Protein AF-A0A6I4XI64-F1 (afdb_monomer)

pLDDT: mean 87.29, std 14.77, range [35.19, 98.25]

InterPro domains:
  IPR025855 Plasmid replication-relaxation [PF13814] (30-182)

Solvent-accessible surface area (backbone atoms only — not comparable to full-atom values): 10807 Å² total; per-residue (Å²): 121,82,79,85,71,74,74,85,78,50,74,69,56,41,47,48,38,65,76,74,68,53,51,71,68,56,51,51,48,52,53,50,28,52,64,43,47,38,39,37,55,66,54,52,14,71,70,74,35,70,92,48,94,47,67,66,60,18,45,51,55,38,49,53,52,54,51,51,39,34,74,73,47,28,38,39,67,54,81,68,78,73,69,65,104,78,59,93,63,80,59,55,32,36,26,53,21,45,57,29,46,47,42,56,35,75,82,34,80,84,55,75,68,91,58,57,83,86,69,88,69,55,66,68,60,47,52,51,34,40,51,53,41,47,54,53,41,50,53,53,48,34,40,75,67,71,68,34,39,83,74,44,78,40,38,54,76,81,37,46,46,77,46,63,46,101,82,69,48,84,40,81,46,76,46,68,65,42,75,47,63,47,70,134

Secondary structure (DSSP, 8-state):
---TT-----HHHHHHIIIIIS-HHHHHHHHHHHHHSEEEHHHHHHHH--SSS-HHHHHHHHHHHHHHHHHTT-EEEE------TT--S-PPEEEE-HHHHHHHTTT-TT---S-----PPPHHHHHHHHHHHHHHHHHHHHHHTTSSEEEEEEETTTT-EEEE-TTS-EEEE--SEEEEEE--

Mean predicted aligned error: 6.54 Å

Sequence (184 aa):
MNDKTNKRITKAELRRLSSSILDSREIEILQTINKLKFVTTKQLQRLFFTDSPNPTTNLRACNRKLKRLKNFGLVANLEQRIGGKRAGSSSVVNSISSAGYQLLRLDDMTLYATRKRLYEPNILFLEHTLAIAETYTRLHEMNRNNKIHDFQATFEPSCWRTYNNKKGVPTFLKPDLFACFAVD

Organism: Enterococcus gallinarum (NCBI:txid1353)

Nearest PDB structures (foldseek):
  3u1d-assembly1_B  TM=6.017E-01  e=6.131E-02  Halomicrobium mukohataei DSM 12286
  2dpd-assembly1_B  TM=5.188E-01  e=2.083E-01  Bacillus subtilis
  1zg3-assembly1_A  TM=4.401E-01  e=2.341E-01  Medicago truncatula
  6i6l-assembly1_B  TM=6.224E-01  e=1.510E+00  Papaver somniferum
  3krm-assembly1_A  TM=1.896E-01  e=6.477E+00  Homo sapiens

Structure (mmCIF, N/CA/C/O backbone):
data_AF-A0A6I4XI64-F1
#
_entry.id   AF-A0A6I4XI64-F1
#
loop_
_atom_site.group_PDB
_atom_site.id
_atom_site.type_symbol
_atom_site.label_atom_id
_atom_site.label_alt_id
_atom_site.label_comp_id
_atom_site.label_asym_id
_atom_site.label_entity_id
_atom_site.label_seq_id
_atom_site.pdbx_PDB_ins_code
_atom_site.Cartn_x
_atom_site.Cartn_y
_atom_site.Cartn_z
_atom_site.occupancy
_atom_site.B_iso_or_equiv
_atom_site.auth_seq_id
_atom_site.auth_comp_id
_atom_site.auth_asym_id
_atom_site.auth_atom_id
_atom_site.pdbx_PDB_model_num
ATOM 1 N N . MET A 1 1 ? -7.524 -2.536 -19.176 1.00 49.06 1 MET A N 1
ATOM 2 C CA . MET A 1 1 ? -6.259 -3.101 -18.650 1.00 49.06 1 MET A CA 1
ATOM 3 C C . MET A 1 1 ? -5.562 -3.844 -19.775 1.00 49.06 1 MET A C 1
ATOM 5 O O . MET A 1 1 ? -5.730 -5.046 -19.946 1.00 49.06 1 MET A O 1
ATOM 9 N N . ASN A 1 2 ? -4.837 -3.101 -20.607 1.00 35.19 2 ASN A N 1
ATOM 10 C CA . ASN A 1 2 ? -4.190 -3.662 -21.786 1.00 35.19 2 ASN A CA 1
ATOM 11 C C . ASN A 1 2 ? -2.934 -4.459 -21.391 1.00 35.19 2 ASN A C 1
ATOM 13 O O . ASN A 1 2 ? -1.890 -3.888 -21.092 1.00 35.19 2 ASN A O 1
ATOM 17 N N . ASP A 1 3 ? -3.031 -5.787 -21.442 1.00 45.59 3 ASP A N 1
ATOM 18 C CA . ASP A 1 3 ? -1.938 -6.754 -21.221 1.00 45.59 3 ASP A CA 1
ATOM 19 C C . ASP A 1 3 ? -0.936 -6.816 -22.400 1.00 45.59 3 ASP A C 1
ATOM 21 O O . ASP A 1 3 ? -0.121 -7.726 -22.514 1.00 45.59 3 ASP A O 1
ATOM 25 N N . LYS A 1 4 ? -0.985 -5.848 -23.325 1.00 43.44 4 LYS A N 1
ATOM 26 C CA . LYS A 1 4 ? -0.243 -5.905 -24.595 1.00 43.44 4 LYS A CA 1
ATOM 27 C C . LYS A 1 4 ? 1.245 -5.541 -24.496 1.00 43.44 4 LYS A C 1
ATOM 29 O O . LYS A 1 4 ? 1.943 -5.633 -25.499 1.00 43.44 4 LYS A O 1
ATOM 34 N N . THR A 1 5 ? 1.759 -5.144 -23.330 1.00 47.34 5 THR A N 1
ATOM 35 C CA . THR A 1 5 ? 3.143 -4.634 -23.205 1.00 47.34 5 THR A CA 1
ATOM 36 C C . THR A 1 5 ? 3.914 -5.134 -21.986 1.00 47.34 5 THR A C 1
ATOM 38 O O . THR A 1 5 ? 4.942 -4.554 -21.635 1.00 47.34 5 THR A O 1
ATOM 41 N N . ASN A 1 6 ? 3.492 -6.223 -21.334 1.00 55.34 6 ASN A N 1
ATOM 42 C CA . ASN A 1 6 ? 4.267 -6.761 -20.215 1.00 55.34 6 ASN A CA 1
ATOM 43 C C . ASN A 1 6 ? 5.444 -7.603 -20.734 1.00 55.34 6 ASN A C 1
ATOM 45 O O . ASN A 1 6 ? 5.392 -8.834 -20.791 1.00 55.34 6 ASN A O 1
ATOM 49 N N . LYS A 1 7 ? 6.512 -6.919 -21.166 1.00 62.31 7 LYS A N 1
ATOM 50 C CA . LYS A 1 7 ? 7.795 -7.542 -21.510 1.00 62.31 7 LYS A CA 1
ATOM 51 C C . LYS A 1 7 ? 8.212 -8.437 -20.343 1.00 62.31 7 LYS A C 1
ATOM 53 O O . LYS A 1 7 ? 8.366 -7.968 -19.219 1.00 62.31 7 LYS A O 1
ATOM 58 N N . ARG A 1 8 ? 8.363 -9.739 -20.601 1.00 73.25 8 ARG A N 1
ATOM 59 C CA . ARG A 1 8 ? 8.725 -10.719 -19.571 1.00 73.25 8 ARG A CA 1
ATOM 60 C C . ARG A 1 8 ? 10.082 -10.342 -18.969 1.00 73.25 8 ARG A C 1
ATOM 62 O O . ARG A 1 8 ? 11.091 -10.370 -19.667 1.00 73.25 8 ARG A O 1
ATOM 69 N N . ILE A 1 9 ? 10.093 -9.997 -17.684 1.00 87.12 9 ILE A N 1
ATOM 70 C CA . ILE A 1 9 ? 11.318 -9.696 -16.934 1.00 87.12 9 ILE A CA 1
ATOM 71 C C . ILE A 1 9 ? 11.929 -11.015 -16.456 1.00 87.12 9 ILE A C 1
ATOM 73 O O . ILE A 1 9 ? 11.216 -11.912 -15.998 1.00 87.12 9 ILE A O 1
ATOM 77 N N . THR A 1 10 ? 13.242 -11.175 -16.612 1.00 90.00 10 THR A N 1
ATOM 78 C CA . THR A 1 10 ? 13.940 -12.398 -16.199 1.00 90.00 10 THR A CA 1
ATOM 79 C C . THR A 1 10 ? 14.132 -12.425 -14.683 1.00 90.00 10 THR A C 1
ATOM 81 O O . THR A 1 10 ? 14.212 -11.386 -14.032 1.00 90.00 10 THR A O 1
ATOM 84 N N . LYS A 1 11 ? 14.268 -13.623 -14.096 1.00 90.00 11 LYS A N 1
ATOM 85 C CA . LYS A 1 11 ? 14.540 -13.768 -12.654 1.00 90.00 11 LYS A CA 1
ATOM 86 C C . LYS A 1 11 ? 15.839 -13.065 -12.232 1.00 90.00 11 LYS A C 1
ATOM 88 O O . LYS A 1 11 ? 15.903 -12.520 -11.137 1.00 90.00 11 LYS A O 1
ATOM 93 N N . ALA A 1 12 ? 16.857 -13.075 -13.096 1.00 92.19 12 ALA A N 1
ATOM 94 C CA . ALA A 1 12 ? 18.122 -12.382 -12.857 1.00 92.19 12 ALA A CA 1
ATOM 95 C C . ALA A 1 12 ? 17.933 -10.858 -12.797 1.00 92.19 12 ALA A C 1
ATOM 97 O O . ALA A 1 12 ? 18.441 -10.221 -11.879 1.00 92.19 12 ALA A O 1
ATOM 98 N N . GLU A 1 13 ? 17.139 -10.290 -13.709 1.00 93.75 13 GLU A N 1
ATOM 99 C CA . GLU A 1 13 ? 16.837 -8.857 -13.695 1.00 93.75 13 GLU A CA 1
ATOM 100 C C . GLU A 1 13 ? 15.991 -8.466 -12.478 1.00 93.75 13 GLU A C 1
ATOM 102 O O . GLU A 1 13 ? 16.282 -7.467 -11.832 1.00 93.75 13 GLU A O 1
ATOM 107 N N . LEU A 1 14 ? 15.002 -9.281 -12.088 1.00 93.75 14 LEU A N 1
ATOM 108 C CA . LEU A 1 14 ? 14.233 -9.031 -10.861 1.00 93.75 14 LEU A CA 1
ATOM 109 C C . LEU A 1 14 ? 15.123 -9.029 -9.609 1.00 93.75 14 LEU A C 1
ATOM 111 O O . LEU A 1 14 ? 14.938 -8.183 -8.738 1.00 93.75 14 LEU A O 1
ATOM 115 N N . ARG A 1 15 ? 16.112 -9.933 -9.536 1.00 93.44 15 ARG A N 1
ATOM 116 C CA . ARG A 1 15 ? 17.101 -9.940 -8.447 1.00 93.44 15 ARG A CA 1
ATOM 117 C C . ARG A 1 15 ? 17.940 -8.675 -8.446 1.00 93.44 15 ARG A C 1
ATOM 119 O O . ARG A 1 15 ? 18.028 -8.040 -7.408 1.00 93.44 15 ARG A O 1
ATOM 126 N N . ARG A 1 16 ? 18.483 -8.282 -9.602 1.00 94.62 16 ARG A N 1
ATOM 127 C CA . ARG A 1 16 ? 19.239 -7.031 -9.749 1.00 94.62 16 ARG A CA 1
ATOM 128 C C . ARG A 1 16 ? 18.413 -5.822 -9.308 1.00 94.62 16 ARG A C 1
ATOM 130 O O . ARG A 1 16 ? 18.937 -4.944 -8.624 1.00 94.62 16 ARG A O 1
ATOM 137 N N . LEU A 1 17 ? 17.137 -5.766 -9.699 1.00 94.75 17 LEU A N 1
ATOM 138 C CA . LEU A 1 17 ? 16.237 -4.694 -9.284 1.00 94.75 17 LEU A CA 1
ATOM 139 C C . LEU A 1 17 ? 16.091 -4.661 -7.759 1.00 94.75 17 LEU A C 1
ATOM 141 O O . LEU A 1 17 ? 16.315 -3.603 -7.174 1.00 94.75 17 LEU A O 1
ATOM 145 N N . SER A 1 18 ? 15.776 -5.804 -7.137 1.00 92.75 18 SER A N 1
ATOM 146 C CA . SER A 1 18 ? 15.592 -5.917 -5.681 1.00 92.75 18 SER A CA 1
ATOM 147 C C . SER A 1 18 ? 16.868 -5.590 -4.896 1.00 92.75 18 SER A C 1
ATOM 149 O O . SER A 1 18 ? 16.823 -4.838 -3.931 1.00 92.75 18 SER A O 1
ATOM 151 N N . SER A 1 19 ? 18.024 -6.104 -5.329 1.00 91.25 19 SER A N 1
ATOM 152 C CA . SER A 1 19 ? 19.272 -6.021 -4.561 1.00 91.25 19 SER A CA 1
ATOM 153 C C . SER A 1 19 ? 20.032 -4.707 -4.717 1.00 91.25 19 SER A C 1
ATOM 155 O O . SER A 1 19 ? 20.907 -4.418 -3.903 1.00 91.25 19 SER A O 1
ATOM 157 N N . SER A 1 20 ? 19.821 -3.969 -5.812 1.00 91.25 20 SER A N 1
ATOM 158 C CA . SER A 1 20 ? 20.778 -2.921 -6.207 1.00 91.25 20 SER A CA 1
ATOM 159 C C . SER A 1 20 ? 20.173 -1.670 -6.839 1.00 91.25 20 SER A C 1
ATOM 161 O O . SER A 1 20 ? 20.882 -0.675 -6.968 1.00 91.25 20 SER A O 1
ATOM 163 N N . ILE A 1 21 ? 18.911 -1.690 -7.278 1.00 95.56 21 ILE A N 1
ATOM 164 C CA . ILE A 1 21 ? 18.315 -0.560 -8.020 1.00 95.56 21 ILE A CA 1
ATOM 165 C C . ILE A 1 21 ? 17.172 0.100 -7.252 1.00 95.56 21 ILE A C 1
ATOM 167 O O . ILE A 1 21 ? 17.024 1.329 -7.319 1.00 95.56 21 ILE A O 1
ATOM 171 N N . LEU A 1 22 ? 16.338 -0.706 -6.596 1.00 96.00 22 LEU A N 1
ATOM 172 C CA . LEU A 1 22 ? 15.220 -0.225 -5.799 1.00 96.00 22 LEU A CA 1
ATOM 173 C C . LEU A 1 22 ? 15.700 0.175 -4.408 1.00 96.00 22 LEU A C 1
ATOM 175 O O . LEU A 1 22 ? 16.514 -0.518 -3.803 1.00 96.00 22 LEU A O 1
ATOM 179 N N . ASP A 1 23 ? 15.188 1.295 -3.908 1.00 95.81 23 ASP A N 1
ATOM 180 C CA . ASP A 1 23 ? 15.391 1.660 -2.507 1.00 95.81 23 ASP A CA 1
ATOM 181 C C . ASP A 1 23 ? 14.380 0.965 -1.580 1.00 95.81 23 ASP A C 1
ATOM 183 O O . ASP A 1 23 ? 13.386 0.382 -2.022 1.00 95.81 23 ASP A O 1
ATOM 187 N N . SER A 1 24 ? 14.634 1.028 -0.270 1.00 95.25 24 SER A N 1
ATOM 188 C CA . SER A 1 24 ? 13.778 0.400 0.745 1.00 95.25 24 SER A CA 1
ATOM 189 C C . SER A 1 24 ? 12.328 0.881 0.663 1.00 95.25 24 SER A C 1
ATOM 191 O O . SER A 1 24 ? 11.403 0.073 0.710 1.00 95.25 24 SER A O 1
ATOM 193 N N . ARG A 1 25 ? 12.115 2.182 0.435 1.00 96.38 25 ARG A N 1
ATOM 194 C CA . ARG A 1 25 ? 10.780 2.778 0.302 1.00 96.38 25 ARG A CA 1
ATOM 195 C C . ARG A 1 25 ? 10.041 2.246 -0.926 1.00 96.38 25 ARG A C 1
ATOM 197 O O . ARG A 1 25 ? 8.840 2.004 -0.868 1.00 96.38 25 ARG A O 1
ATOM 204 N N . GLU A 1 26 ? 10.728 2.060 -2.048 1.00 97.31 26 GLU A N 1
ATOM 205 C CA . GLU A 1 26 ? 10.173 1.448 -3.256 1.00 97.31 26 GLU A CA 1
ATOM 206 C C . GLU A 1 26 ? 9.736 0.000 -2.998 1.00 97.31 26 GLU A C 1
ATOM 208 O O . GLU A 1 26 ? 8.640 -0.380 -3.420 1.00 97.31 26 GLU A O 1
ATOM 213 N N . ILE A 1 27 ? 10.527 -0.780 -2.256 1.00 96.44 27 ILE A N 1
ATOM 214 C CA . ILE A 1 27 ? 10.156 -2.141 -1.839 1.00 96.44 27 ILE A CA 1
ATOM 215 C C . ILE A 1 27 ? 8.934 -2.124 -0.909 1.00 96.44 27 ILE A C 1
ATOM 217 O O . ILE A 1 27 ? 7.969 -2.852 -1.157 1.00 96.44 27 ILE A O 1
ATOM 221 N N . GLU A 1 28 ? 8.909 -1.256 0.103 1.00 96.75 28 GLU A N 1
ATOM 222 C CA . GLU A 1 28 ? 7.771 -1.103 1.024 1.00 96.75 28 GLU A CA 1
ATOM 223 C C . GLU A 1 28 ? 6.481 -0.685 0.302 1.00 96.75 28 GLU A C 1
ATOM 225 O O . GLU A 1 28 ? 5.389 -1.179 0.616 1.00 96.75 28 GLU A O 1
ATOM 230 N N . ILE A 1 29 ? 6.591 0.184 -0.709 1.00 97.81 29 ILE A N 1
ATOM 231 C CA . ILE A 1 29 ? 5.471 0.569 -1.575 1.00 97.81 29 ILE A CA 1
ATOM 232 C C . ILE A 1 29 ? 4.943 -0.658 -2.325 1.00 97.81 29 ILE A C 1
ATOM 234 O O . ILE A 1 29 ? 3.732 -0.885 -2.334 1.00 97.81 29 ILE A O 1
ATOM 238 N N . LEU A 1 30 ? 5.812 -1.475 -2.931 1.00 97.06 30 LEU A N 1
ATOM 239 C CA . LEU A 1 30 ? 5.393 -2.692 -3.640 1.00 97.06 30 LEU A CA 1
ATOM 240 C C . LEU A 1 30 ? 4.711 -3.688 -2.694 1.00 97.06 30 LEU A C 1
ATOM 242 O O . LEU A 1 30 ? 3.645 -4.215 -3.027 1.00 97.06 30 LEU A O 1
ATOM 246 N N . GLN A 1 31 ? 5.278 -3.910 -1.506 1.00 95.69 31 GLN A N 1
ATOM 247 C CA . GLN A 1 31 ? 4.697 -4.777 -0.478 1.00 95.69 31 GLN A CA 1
ATOM 248 C C . GLN A 1 31 ? 3.315 -4.279 -0.042 1.00 95.69 31 GLN A C 1
ATOM 250 O O . GLN A 1 31 ? 2.363 -5.061 0.020 1.00 95.69 31 GLN A O 1
ATOM 255 N N . THR A 1 32 ? 3.179 -2.976 0.202 1.00 96.75 32 THR A N 1
ATOM 256 C CA . THR A 1 32 ? 1.915 -2.344 0.602 1.00 96.75 32 THR A CA 1
ATOM 257 C C . THR A 1 32 ? 0.856 -2.446 -0.489 1.00 96.75 32 THR A C 1
ATOM 259 O O . THR A 1 32 ? -0.267 -2.863 -0.209 1.00 96.75 32 THR A O 1
ATOM 262 N N . ILE A 1 33 ? 1.202 -2.155 -1.747 1.00 95.94 33 ILE A N 1
ATOM 263 C CA . ILE A 1 33 ? 0.277 -2.326 -2.879 1.00 95.94 33 ILE A CA 1
ATOM 264 C C . ILE A 1 33 ? -0.132 -3.798 -3.021 1.00 95.94 33 ILE A C 1
ATOM 266 O O . ILE A 1 33 ? -1.289 -4.086 -3.323 1.00 95.94 33 ILE A O 1
ATOM 270 N N . ASN A 1 34 ? 0.784 -4.748 -2.810 1.00 93.88 34 ASN A N 1
ATOM 271 C CA . ASN A 1 34 ? 0.448 -6.166 -2.887 1.00 93.88 34 ASN A CA 1
ATOM 272 C C . ASN A 1 34 ? -0.564 -6.579 -1.807 1.00 93.88 34 ASN A C 1
ATOM 274 O O . ASN A 1 34 ? -1.564 -7.210 -2.159 1.00 93.88 34 ASN A O 1
ATOM 278 N N . LYS A 1 35 ? -0.328 -6.179 -0.547 1.00 93.06 35 LYS A N 1
ATOM 279 C CA . LYS A 1 35 ? -1.214 -6.437 0.605 1.00 93.06 35 LYS A CA 1
ATOM 280 C C . LYS A 1 35 ? -2.603 -5.828 0.402 1.00 93.06 35 LYS A C 1
ATOM 282 O O . LYS A 1 35 ? -3.604 -6.512 0.569 1.00 93.06 35 LYS A O 1
ATOM 287 N N . LEU A 1 36 ? -2.655 -4.568 -0.027 1.00 93.62 36 LEU A N 1
ATOM 288 C CA . LEU A 1 36 ? -3.903 -3.830 -0.237 1.00 93.62 36 LEU A CA 1
ATOM 289 C C . LEU A 1 36 ? -4.595 -4.142 -1.564 1.00 93.62 36 LEU A C 1
ATOM 291 O O . LEU A 1 36 ? -5.740 -3.765 -1.744 1.00 93.62 36 LEU A O 1
ATOM 295 N N . LYS A 1 37 ? -3.924 -4.817 -2.502 1.00 92.12 37 LYS A N 1
ATOM 296 C CA . LYS A 1 37 ? -4.374 -5.132 -3.873 1.00 92.12 37 LYS A CA 1
ATOM 297 C C . LYS A 1 37 ? -4.561 -3.911 -4.787 1.00 92.12 37 LYS A C 1
ATOM 299 O O . LYS A 1 37 ? -3.967 -3.906 -5.869 1.00 92.12 37 LYS A O 1
ATOM 304 N N . PHE A 1 38 ? -5.334 -2.907 -4.370 1.00 92.88 38 PHE A N 1
ATOM 305 C CA . PHE A 1 38 ? -5.568 -1.646 -5.080 1.00 92.88 38 PHE A CA 1
ATOM 306 C C . PHE A 1 38 ? -5.385 -0.456 -4.143 1.00 92.88 38 PHE A C 1
ATOM 308 O O . PHE A 1 38 ? -5.923 -0.441 -3.040 1.00 92.88 38 PHE A O 1
ATOM 315 N N . VAL A 1 39 ? -4.634 0.553 -4.589 1.00 94.69 39 VAL A N 1
ATOM 316 C CA . VAL A 1 39 ? -4.346 1.754 -3.790 1.00 94.69 39 VAL A CA 1
ATOM 317 C C . VAL A 1 39 ? -4.259 2.981 -4.690 1.00 94.69 39 VAL A C 1
ATOM 319 O O . VAL A 1 39 ? -3.623 2.949 -5.748 1.00 94.69 39 VAL A O 1
ATOM 322 N N . THR A 1 40 ? -4.858 4.096 -4.284 1.00 94.94 40 THR A N 1
ATOM 323 C CA . THR A 1 40 ? -4.707 5.357 -5.026 1.00 94.94 40 THR A CA 1
ATOM 324 C C . THR A 1 40 ? -3.325 5.975 -4.824 1.00 94.94 40 THR A C 1
ATOM 326 O O . THR A 1 40 ? -2.699 5.833 -3.772 1.00 94.94 40 THR A O 1
ATOM 329 N N . THR A 1 41 ? -2.861 6.757 -5.799 1.00 94.75 41 THR A N 1
ATOM 330 C CA . THR A 1 41 ? -1.634 7.559 -5.645 1.00 94.75 41 THR A CA 1
ATOM 331 C C . THR A 1 41 ? -1.702 8.495 -4.434 1.00 94.75 41 THR A C 1
ATOM 333 O O . THR A 1 41 ? -0.697 8.701 -3.761 1.00 94.75 41 THR A O 1
ATOM 336 N N . LYS A 1 42 ? -2.883 9.041 -4.113 1.00 93.69 42 LYS A N 1
ATOM 337 C CA . LYS A 1 42 ? -3.063 9.924 -2.951 1.00 93.69 42 LYS A CA 1
ATOM 338 C C . LYS A 1 42 ? -2.893 9.174 -1.625 1.00 93.69 42 LYS A C 1
ATOM 340 O O . LYS A 1 42 ? -2.247 9.693 -0.722 1.00 93.69 42 LYS A O 1
ATOM 345 N N . GLN A 1 43 ? -3.422 7.956 -1.515 1.00 96.19 43 GLN A N 1
ATOM 346 C CA . GLN A 1 43 ? -3.203 7.097 -0.345 1.00 96.19 43 GLN A CA 1
ATOM 347 C C . GLN A 1 43 ? -1.718 6.731 -0.199 1.00 96.19 43 GLN A C 1
ATOM 349 O O . GLN A 1 43 ? -1.155 6.901 0.877 1.00 96.19 43 GLN A O 1
ATOM 354 N N . LEU A 1 44 ? -1.040 6.345 -1.288 1.00 97.38 44 LEU A N 1
ATOM 355 C CA . LEU A 1 44 ? 0.406 6.066 -1.258 1.00 97.38 44 LEU A CA 1
ATOM 356 C C . LEU A 1 44 ? 1.237 7.298 -0.878 1.00 97.38 44 LEU A C 1
ATOM 358 O O . LEU A 1 44 ? 2.202 7.179 -0.126 1.00 97.38 44 LEU A O 1
ATOM 362 N N . GLN A 1 45 ? 0.856 8.486 -1.352 1.00 97.00 45 GLN A N 1
ATOM 363 C CA . GLN A 1 45 ? 1.485 9.736 -0.931 1.00 97.00 45 GLN A CA 1
ATOM 364 C C . GLN A 1 45 ? 1.348 9.937 0.581 1.00 97.00 45 GLN A C 1
ATOM 366 O O . GLN A 1 45 ? 2.347 10.188 1.246 1.00 97.00 45 GLN A O 1
ATOM 371 N N . ARG A 1 46 ? 0.140 9.788 1.132 1.00 97.06 46 ARG A N 1
ATOM 372 C CA . ARG A 1 46 ? -0.128 9.938 2.573 1.00 97.06 46 ARG A CA 1
ATOM 373 C C . ARG A 1 46 ? 0.615 8.913 3.432 1.00 97.06 46 ARG A C 1
ATOM 375 O O . ARG A 1 46 ? 1.025 9.238 4.546 1.00 97.06 46 ARG A O 1
ATOM 382 N N . LEU A 1 47 ? 0.832 7.706 2.914 1.00 97.50 47 LEU A N 1
ATOM 383 C CA . LEU A 1 47 ? 1.583 6.645 3.590 1.00 97.50 47 LEU A CA 1
ATOM 384 C C . LEU A 1 47 ? 3.102 6.886 3.589 1.00 97.50 47 LEU A C 1
ATOM 386 O O . LEU A 1 47 ? 3.729 6.730 4.631 1.00 97.50 47 LEU A O 1
ATOM 390 N N . PHE A 1 48 ? 3.690 7.306 2.465 1.00 97.75 48 PHE A N 1
ATOM 391 C CA . PHE A 1 48 ? 5.152 7.245 2.276 1.00 97.75 48 PHE A CA 1
ATOM 392 C C . PHE A 1 48 ? 5.850 8.581 1.993 1.00 97.75 48 PHE A C 1
ATOM 394 O O . PHE A 1 48 ? 7.078 8.636 1.976 1.00 97.75 48 PHE A O 1
ATOM 401 N N . PHE A 1 49 ? 5.105 9.648 1.706 1.00 97.06 49 PHE A N 1
ATOM 402 C CA . PHE A 1 49 ? 5.662 10.928 1.265 1.00 97.06 49 PHE A CA 1
ATOM 403 C C . PHE A 1 49 ? 5.072 12.059 2.101 1.00 97.06 49 PHE A C 1
ATOM 405 O O . PHE A 1 49 ? 4.076 12.678 1.719 1.00 97.06 49 PHE A O 1
ATOM 412 N N . THR A 1 50 ? 5.699 12.322 3.245 1.00 95.81 50 THR A N 1
ATOM 413 C CA . THR A 1 50 ? 5.282 13.364 4.198 1.00 95.81 50 THR A CA 1
ATOM 414 C C . THR A 1 50 ? 6.407 14.309 4.601 1.00 95.81 50 THR A C 1
ATOM 416 O O . THR A 1 50 ? 6.240 15.093 5.526 1.00 95.81 50 THR A O 1
ATOM 419 N N . ASP A 1 51 ? 7.532 14.258 3.889 1.00 93.88 51 ASP A N 1
ATOM 420 C CA . ASP A 1 51 ? 8.758 14.984 4.235 1.00 93.88 51 ASP A CA 1
ATOM 421 C C . ASP A 1 51 ? 8.617 16.511 4.049 1.00 93.88 51 ASP A C 1
ATOM 423 O O . ASP A 1 51 ? 9.337 17.289 4.667 1.00 93.88 51 ASP A O 1
ATOM 427 N N . SER A 1 52 ? 7.691 16.964 3.191 1.00 95.44 52 SER A N 1
ATOM 428 C CA . SER A 1 52 ? 7.423 18.387 2.950 1.00 95.44 52 SER A CA 1
ATOM 429 C C . SER A 1 52 ? 6.094 18.833 3.571 1.00 95.44 52 SER A C 1
ATOM 431 O O . SER A 1 52 ? 5.104 18.107 3.449 1.00 95.44 52 SER A O 1
ATOM 433 N N . PRO A 1 53 ? 5.998 20.066 4.109 1.00 92.56 53 PRO A N 1
ATOM 434 C CA . PRO A 1 53 ? 4.714 20.648 4.501 1.00 92.56 53 PRO A CA 1
ATOM 435 C C . PRO A 1 53 ? 3.804 20.935 3.295 1.00 92.56 53 PRO A C 1
ATOM 437 O O . PRO A 1 53 ? 2.604 21.117 3.466 1.00 92.56 53 PRO A O 1
ATOM 440 N N . ASN A 1 54 ? 4.346 20.971 2.068 1.00 94.25 54 ASN A N 1
ATOM 441 C CA . ASN A 1 54 ? 3.571 21.203 0.854 1.00 94.25 54 ASN A CA 1
ATOM 442 C C . ASN A 1 54 ? 3.073 19.869 0.251 1.00 94.25 54 ASN A C 1
ATOM 444 O O . ASN A 1 54 ? 3.875 19.111 -0.315 1.00 94.25 54 ASN A O 1
ATOM 448 N N . PRO A 1 55 ? 1.750 19.599 0.249 1.00 90.25 55 PRO A N 1
ATOM 449 C CA . PRO A 1 55 ? 1.195 18.357 -0.290 1.00 90.25 55 PRO A CA 1
ATOM 450 C C . PRO A 1 55 ? 1.502 18.142 -1.776 1.00 90.25 55 PRO A C 1
ATOM 452 O O . PRO A 1 55 ? 1.649 17.005 -2.225 1.00 90.25 55 PRO A O 1
ATOM 455 N N . THR A 1 56 ? 1.639 19.219 -2.555 1.00 92.88 56 THR A N 1
ATOM 456 C CA . THR A 1 56 ? 1.953 19.120 -3.988 1.00 92.88 56 THR A CA 1
ATOM 457 C C . THR A 1 56 ? 3.377 18.619 -4.224 1.00 92.88 56 THR A C 1
ATOM 459 O O . THR A 1 56 ? 3.601 17.815 -5.130 1.00 92.88 56 THR A O 1
ATOM 462 N N . THR A 1 57 ? 4.332 19.019 -3.379 1.00 96.44 57 THR A N 1
ATOM 463 C CA . THR A 1 57 ? 5.717 18.529 -3.417 1.00 96.44 57 THR A CA 1
ATOM 464 C C . THR A 1 57 ? 5.765 17.036 -3.111 1.00 96.44 57 THR A C 1
ATOM 466 O O . THR A 1 57 ? 6.353 16.268 -3.879 1.00 96.44 57 THR A O 1
ATOM 469 N N . ASN A 1 58 ? 5.068 16.609 -2.057 1.00 96.69 58 ASN A N 1
ATOM 470 C CA . ASN A 1 58 ? 4.953 15.199 -1.685 1.00 96.69 58 ASN A CA 1
ATOM 471 C C . ASN A 1 58 ? 4.302 14.364 -2.795 1.00 96.69 58 ASN A C 1
ATOM 473 O O . ASN A 1 58 ? 4.801 13.298 -3.159 1.00 96.69 58 ASN A O 1
ATOM 477 N N . LEU A 1 59 ? 3.224 14.870 -3.398 1.00 94.62 59 LEU A N 1
ATOM 478 C CA . LEU A 1 59 ? 2.541 14.201 -4.504 1.00 94.62 59 LEU A CA 1
ATOM 479 C C . LEU A 1 59 ? 3.434 14.077 -5.745 1.00 94.62 59 LEU A C 1
ATOM 481 O O . LEU A 1 59 ? 3.422 13.039 -6.408 1.00 94.62 59 LEU A O 1
ATOM 485 N N . ARG A 1 60 ? 4.243 15.094 -6.067 1.00 95.88 60 ARG A N 1
ATOM 486 C CA . ARG A 1 60 ? 5.232 15.013 -7.158 1.00 95.88 60 ARG A CA 1
ATOM 487 C C . ARG A 1 60 ? 6.297 13.958 -6.867 1.00 95.88 60 ARG A C 1
ATOM 489 O O . ARG A 1 60 ? 6.621 13.175 -7.757 1.00 95.88 60 ARG A O 1
ATOM 496 N N . ALA A 1 61 ? 6.816 13.904 -5.640 1.00 96.88 61 ALA A N 1
ATOM 497 C CA . ALA A 1 61 ? 7.779 12.882 -5.232 1.00 96.88 61 ALA A CA 1
ATOM 498 C C . ALA A 1 61 ? 7.190 11.466 -5.355 1.00 96.88 61 ALA A C 1
ATOM 500 O O . ALA A 1 61 ? 7.810 10.606 -5.984 1.00 96.88 61 ALA A O 1
ATOM 501 N N . CYS A 1 62 ? 5.961 11.270 -4.869 1.00 97.19 62 CYS A N 1
ATOM 502 C CA . CYS A 1 62 ? 5.220 10.019 -5.001 1.00 97.19 62 CYS A CA 1
ATOM 503 C C . CYS A 1 62 ? 5.038 9.615 -6.472 1.00 97.19 62 CYS A C 1
ATOM 505 O O . CYS A 1 62 ? 5.421 8.517 -6.870 1.00 97.19 62 CYS A O 1
ATOM 507 N N . ASN A 1 63 ? 4.551 10.529 -7.318 1.00 95.88 63 ASN A N 1
ATOM 508 C CA . ASN A 1 63 ? 4.361 10.270 -8.748 1.00 95.88 63 ASN A CA 1
ATOM 509 C C . ASN A 1 63 ? 5.660 9.890 -9.467 1.00 95.88 63 ASN A C 1
ATOM 511 O O . ASN A 1 63 ? 5.641 8.999 -10.314 1.00 95.88 63 ASN A O 1
ATOM 515 N N . ARG A 1 64 ? 6.796 10.524 -9.140 1.00 96.56 64 ARG A N 1
ATOM 516 C CA . ARG A 1 64 ? 8.101 10.154 -9.720 1.00 96.56 64 ARG A CA 1
ATOM 517 C C . ARG A 1 64 ? 8.468 8.708 -9.389 1.00 96.56 64 ARG A C 1
ATOM 519 O O . ARG A 1 64 ? 8.857 7.966 -10.289 1.00 96.56 64 ARG A O 1
ATOM 526 N N . LYS A 1 65 ? 8.294 8.299 -8.129 1.00 97.12 65 LYS A N 1
ATOM 527 C CA . LYS A 1 65 ? 8.556 6.926 -7.675 1.00 97.12 65 LYS A CA 1
ATOM 528 C C . LYS A 1 65 ? 7.613 5.916 -8.329 1.00 97.12 65 LYS A C 1
ATOM 530 O O . LYS A 1 65 ? 8.080 4.937 -8.901 1.00 97.12 65 LYS A O 1
ATOM 535 N N . LEU A 1 66 ? 6.309 6.195 -8.369 1.00 96.25 66 LEU A N 1
ATOM 536 C CA . LEU A 1 66 ? 5.337 5.318 -9.034 1.00 96.25 66 LEU A CA 1
ATOM 537 C C . LEU A 1 66 ? 5.572 5.215 -10.543 1.00 96.25 66 LEU A C 1
ATOM 539 O O . LEU A 1 66 ? 5.482 4.123 -11.099 1.00 96.25 66 LEU A O 1
ATOM 543 N N . LYS A 1 67 ? 5.939 6.317 -11.211 1.00 95.81 67 LYS A N 1
ATOM 544 C CA . LYS A 1 67 ? 6.318 6.300 -12.631 1.00 95.81 67 LYS A CA 1
ATOM 545 C C . LYS A 1 67 ? 7.551 5.429 -12.861 1.00 95.81 67 LYS A C 1
ATOM 547 O O . LYS A 1 67 ? 7.564 4.649 -13.806 1.00 95.81 67 LYS A O 1
ATOM 552 N N . ARG A 1 68 ? 8.561 5.513 -11.991 1.00 96.19 68 ARG A N 1
ATOM 553 C CA . ARG A 1 68 ? 9.759 4.664 -12.062 1.00 96.19 68 ARG A CA 1
ATOM 554 C C . ARG A 1 68 ? 9.414 3.182 -11.876 1.00 96.19 68 ARG A C 1
ATOM 556 O O . ARG A 1 68 ? 9.789 2.376 -12.721 1.00 96.19 68 ARG A O 1
ATOM 563 N N . LEU A 1 69 ? 8.630 2.832 -10.854 1.00 96.81 69 LEU A N 1
ATOM 564 C CA . LEU A 1 69 ? 8.161 1.456 -10.624 1.00 96.81 69 LEU A CA 1
ATOM 565 C C . LEU A 1 69 ? 7.322 0.916 -11.792 1.00 96.81 69 LEU A C 1
ATOM 567 O O . LEU A 1 69 ? 7.462 -0.246 -12.175 1.00 96.81 69 LEU A O 1
ATOM 571 N N . LYS A 1 70 ? 6.482 1.763 -12.395 1.00 94.62 70 LYS A N 1
ATOM 572 C CA . LYS A 1 70 ? 5.725 1.434 -13.608 1.00 94.62 70 LYS A CA 1
ATOM 573 C C . LYS A 1 70 ? 6.636 1.215 -14.816 1.00 94.62 70 LYS A C 1
ATOM 575 O O . LYS A 1 70 ? 6.411 0.273 -15.565 1.00 94.62 70 LYS A O 1
ATOM 580 N N . ASN A 1 71 ? 7.671 2.037 -14.994 1.00 94.38 71 ASN A N 1
ATOM 581 C CA . ASN A 1 71 ? 8.644 1.880 -16.080 1.00 94.38 71 ASN A CA 1
ATOM 582 C C . ASN A 1 71 ? 9.453 0.580 -15.948 1.00 94.38 71 ASN A C 1
ATOM 584 O O . ASN A 1 71 ? 9.767 -0.041 -16.957 1.00 94.38 71 ASN A O 1
ATOM 588 N N . PHE A 1 72 ? 9.733 0.133 -14.720 1.00 94.56 72 PHE A N 1
ATOM 589 C CA . PHE A 1 72 ? 10.275 -1.205 -14.457 1.00 94.56 72 PHE A CA 1
ATOM 590 C C . PHE A 1 72 ? 9.240 -2.328 -14.610 1.00 94.56 72 PHE A C 1
ATOM 592 O O . PHE A 1 72 ? 9.565 -3.490 -14.403 1.00 94.56 72 PHE A O 1
ATOM 599 N N . GLY A 1 73 ? 7.986 -2.009 -14.936 1.00 92.69 73 GLY A N 1
ATOM 600 C CA . GLY A 1 73 ? 6.916 -2.985 -15.093 1.00 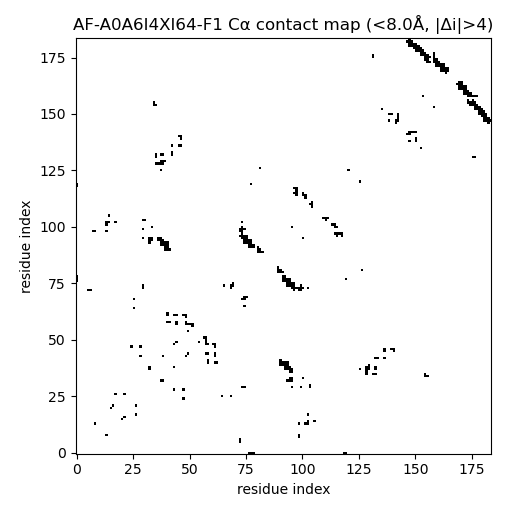92.69 73 GLY A CA 1
ATOM 601 C C . GLY A 1 73 ? 6.443 -3.611 -13.783 1.00 92.69 73 GLY A C 1
ATOM 602 O O . GLY A 1 73 ? 5.767 -4.631 -13.835 1.00 92.69 73 GLY A O 1
ATOM 603 N N . LEU A 1 74 ? 6.767 -3.047 -12.612 1.00 94.06 74 LEU A N 1
ATOM 604 C CA . LEU A 1 74 ? 6.454 -3.625 -11.291 1.00 94.06 74 LEU A CA 1
ATOM 605 C C . LEU A 1 74 ? 5.072 -3.207 -10.759 1.00 94.06 74 LEU A C 1
ATOM 607 O O . LEU A 1 74 ? 4.471 -3.916 -9.953 1.00 94.06 74 LEU A O 1
ATOM 611 N N . VAL A 1 75 ? 4.541 -2.082 -11.244 1.00 93.88 75 VAL A N 1
ATOM 612 C CA . VAL A 1 75 ? 3.217 -1.545 -10.890 1.00 93.88 75 VAL A CA 1
ATOM 613 C C . VAL A 1 75 ? 2.386 -1.353 -12.155 1.00 93.88 75 VAL A C 1
ATOM 615 O O . VAL A 1 75 ? 2.892 -0.891 -13.177 1.00 93.88 75 VAL A O 1
ATOM 618 N N . ALA A 1 76 ? 1.099 -1.680 -12.077 1.00 91.06 76 ALA A N 1
ATOM 619 C CA . ALA A 1 76 ? 0.105 -1.418 -13.109 1.00 91.06 76 ALA A CA 1
ATOM 620 C C . ALA A 1 76 ? -0.887 -0.343 -12.641 1.00 91.06 76 ALA A C 1
ATOM 622 O O . ALA A 1 76 ? -1.210 -0.254 -11.454 1.00 91.06 76 ALA A O 1
ATOM 623 N N . ASN A 1 77 ? -1.400 0.458 -13.577 1.00 89.75 77 ASN A N 1
ATOM 624 C CA . ASN A 1 77 ? -2.499 1.381 -13.302 1.00 89.75 77 ASN A CA 1
ATOM 625 C C . ASN A 1 77 ? -3.807 0.828 -13.850 1.00 89.75 77 ASN A C 1
ATOM 627 O O . ASN A 1 77 ? -3.822 0.262 -14.943 1.00 89.75 77 ASN A O 1
ATOM 631 N N . LEU A 1 78 ? -4.894 1.036 -13.112 1.00 84.12 78 LEU A N 1
ATOM 632 C CA . LEU A 1 78 ? -6.228 0.782 -13.635 1.00 84.12 78 LEU A CA 1
ATOM 633 C C . LEU A 1 78 ? -6.651 2.005 -14.445 1.00 84.12 78 LEU A C 1
ATOM 635 O O . LEU A 1 78 ? -6.544 3.138 -13.979 1.00 84.12 78 LEU A O 1
ATOM 639 N N . GLU A 1 79 ? -7.112 1.762 -15.668 1.00 64.94 79 GLU A N 1
ATOM 640 C CA . GLU A 1 79 ? -7.627 2.801 -16.571 1.00 64.94 79 GLU A CA 1
ATOM 641 C C . GLU A 1 79 ? -9.000 3.321 -16.111 1.00 64.94 79 GLU A C 1
ATOM 643 O O . GLU A 1 79 ? -9.422 4.405 -16.514 1.00 64.94 79 GLU A O 1
ATOM 648 N N . GLN A 1 80 ? -9.688 2.568 -15.245 1.00 59.44 80 GLN A N 1
ATOM 649 C CA . GLN A 1 80 ? -11.015 2.915 -14.755 1.00 59.44 80 GLN A CA 1
ATOM 650 C C . GLN A 1 80 ? 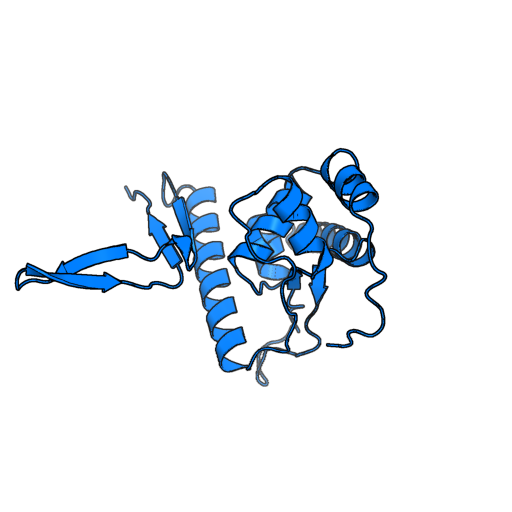-10.969 4.136 -13.826 1.00 59.44 80 GLN A C 1
ATOM 652 O O . GLN A 1 80 ? -10.201 4.200 -12.864 1.00 59.44 80 GLN A O 1
ATOM 657 N N . ARG A 1 81 ? -11.842 5.107 -14.111 1.00 57.97 81 ARG A N 1
ATOM 658 C CA . ARG A 1 81 ? -12.122 6.227 -13.211 1.00 57.97 81 ARG A CA 1
ATOM 659 C C . ARG A 1 81 ? -13.008 5.743 -12.071 1.00 57.97 81 ARG A C 1
ATOM 661 O O . ARG A 1 81 ? -14.059 5.166 -12.315 1.00 57.97 81 ARG A O 1
ATOM 668 N N . ILE A 1 82 ? -12.618 6.066 -10.845 1.00 57.69 82 ILE A N 1
ATOM 669 C CA . ILE A 1 82 ? -13.475 5.913 -9.672 1.00 57.69 82 ILE A CA 1
ATOM 670 C C . ILE A 1 82 ? -14.001 7.295 -9.314 1.00 57.69 82 ILE A C 1
ATOM 672 O O . ILE A 1 82 ? -13.222 8.194 -8.991 1.00 57.69 82 ILE A O 1
ATOM 676 N N . GLY A 1 83 ? -15.315 7.469 -9.422 1.00 52.16 83 GLY A N 1
ATOM 677 C CA . GLY A 1 83 ? -15.998 8.690 -9.016 1.00 52.16 83 GLY A CA 1
ATOM 678 C C . GLY A 1 83 ? -17.284 8.947 -9.795 1.00 52.16 83 GLY A C 1
ATOM 679 O O . GLY A 1 83 ? -17.283 8.997 -11.023 1.00 52.16 83 GLY A O 1
ATOM 680 N N . GLY A 1 84 ? -18.376 9.185 -9.066 1.00 53.56 84 GLY A N 1
ATOM 681 C CA . GLY A 1 84 ? -19.534 9.911 -9.589 1.00 53.56 84 GLY A CA 1
ATOM 682 C C . GLY A 1 84 ? -19.236 11.410 -9.747 1.00 53.56 84 GLY A C 1
ATOM 683 O O . GLY A 1 84 ? -18.201 11.896 -9.288 1.00 53.56 84 GLY A O 1
ATOM 684 N N . LYS A 1 85 ? -20.177 12.150 -10.357 1.00 43.94 85 LYS A N 1
ATOM 685 C CA . LYS A 1 85 ? -20.138 13.581 -10.766 1.00 43.94 85 LYS A CA 1
ATOM 686 C C . LYS A 1 85 ? -19.487 14.613 -9.808 1.00 43.94 85 LYS A C 1
ATOM 688 O O . LYS A 1 85 ? -19.294 15.746 -10.228 1.00 43.94 85 LYS A O 1
ATOM 693 N N . ARG A 1 86 ? -19.169 14.279 -8.549 1.00 42.59 86 ARG A N 1
ATOM 694 C CA . ARG A 1 86 ? -18.658 15.197 -7.506 1.00 42.59 86 ARG A CA 1
ATOM 695 C C . ARG A 1 86 ? -17.191 14.994 -7.086 1.00 42.59 86 ARG A C 1
ATOM 697 O O . ARG A 1 86 ? -16.699 15.772 -6.276 1.00 42.59 86 ARG A O 1
ATOM 704 N N . ALA A 1 87 ? -16.461 14.007 -7.610 1.00 46.56 87 ALA A N 1
ATOM 705 C CA . ALA A 1 87 ? -15.057 13.793 -7.233 1.00 46.56 87 ALA A CA 1
ATOM 706 C C . ALA A 1 87 ? -14.094 14.524 -8.194 1.00 46.56 87 ALA A C 1
ATOM 708 O O . ALA A 1 87 ? -13.678 13.984 -9.215 1.00 46.56 87 ALA A O 1
ATOM 709 N N . GLY A 1 88 ? -13.736 15.769 -7.866 1.00 42.31 88 GLY A N 1
ATOM 710 C CA . GLY A 1 88 ? -12.947 16.692 -8.703 1.00 42.31 88 GLY A CA 1
ATOM 711 C C . GLY A 1 88 ? -11.474 16.337 -8.972 1.00 42.31 88 GLY A C 1
ATOM 712 O O . GLY A 1 88 ? -10.710 17.199 -9.387 1.00 42.31 88 GLY A O 1
ATOM 713 N N . SER A 1 89 ? -11.028 15.099 -8.756 1.00 49.47 89 SER A N 1
ATOM 714 C CA . SER A 1 89 ? -9.720 14.650 -9.257 1.00 49.47 89 SER A CA 1
ATOM 715 C C . SER A 1 89 ? -9.734 13.145 -9.487 1.00 49.47 89 SER A C 1
ATOM 717 O O . SER A 1 89 ? -9.890 12.358 -8.554 1.00 49.47 89 SER A O 1
ATOM 719 N N . SER A 1 90 ? -9.571 12.735 -10.744 1.00 57.28 90 SER A N 1
ATOM 720 C CA . SER A 1 90 ? -9.389 11.332 -11.107 1.00 57.28 90 SER A CA 1
ATOM 721 C C . SER A 1 90 ? -8.139 10.799 -10.405 1.00 57.28 90 SER A C 1
ATOM 723 O O . SER A 1 90 ? -7.014 11.094 -10.813 1.00 57.28 90 SER A O 1
ATOM 725 N N . SER A 1 91 ? -8.323 10.059 -9.317 1.00 73.56 91 SER A N 1
ATOM 726 C CA . SER A 1 91 ? -7.209 9.465 -8.585 1.00 73.56 91 SER A CA 1
ATOM 727 C C . SER A 1 91 ? -6.732 8.228 -9.335 1.00 73.56 91 SER A C 1
ATOM 729 O O . SER A 1 91 ? -7.501 7.294 -9.543 1.00 73.56 91 SER A O 1
ATOM 731 N N . VAL A 1 92 ? -5.466 8.223 -9.760 1.00 88.75 92 VAL A N 1
ATOM 732 C CA . VAL A 1 92 ? -4.853 7.053 -10.401 1.00 88.75 92 VAL A CA 1
ATOM 733 C C . VAL A 1 92 ? -4.811 5.912 -9.389 1.00 88.75 92 VAL A C 1
ATOM 735 O O . VAL A 1 92 ? -4.241 6.059 -8.303 1.00 88.75 92 VAL A O 1
ATOM 738 N N . VAL A 1 93 ? -5.418 4.783 -9.748 1.00 92.00 93 VAL A N 1
ATOM 739 C CA . VAL A 1 93 ? -5.387 3.556 -8.952 1.00 92.00 93 VAL A CA 1
ATOM 740 C C . VAL A 1 93 ? -4.215 2.701 -9.408 1.00 92.00 93 VAL A C 1
ATOM 742 O O . VAL A 1 93 ? -4.010 2.470 -10.601 1.00 92.00 93 VAL A O 1
ATOM 745 N N . ASN A 1 94 ? -3.440 2.229 -8.441 1.00 93.75 94 ASN A N 1
ATOM 746 C CA . ASN A 1 94 ? -2.254 1.413 -8.627 1.00 93.75 94 ASN A CA 1
ATOM 747 C C . ASN A 1 94 ? -2.528 -0.005 -8.118 1.00 93.75 94 ASN A C 1
ATOM 749 O O . ASN A 1 94 ? -3.191 -0.193 -7.098 1.00 93.75 94 ASN A O 1
ATOM 753 N N . SER A 1 95 ? -1.984 -0.994 -8.818 1.00 93.69 95 SER A N 1
ATOM 754 C CA . SER A 1 95 ? -1.981 -2.404 -8.429 1.00 93.69 95 SER A CA 1
ATOM 755 C C . SER A 1 95 ? -0.607 -3.007 -8.695 1.00 93.69 95 SER A C 1
ATOM 757 O O . SER A 1 95 ? 0.140 -2.531 -9.553 1.00 93.69 95 SER A O 1
ATOM 759 N N . ILE A 1 96 ? -0.249 -4.050 -7.950 1.00 93.38 96 ILE A N 1
ATOM 760 C CA . ILE A 1 96 ? 1.009 -4.762 -8.185 1.00 93.38 96 ILE A CA 1
ATOM 761 C C . ILE A 1 96 ? 0.903 -5.499 -9.518 1.00 93.38 96 ILE A C 1
ATOM 763 O O . ILE A 1 96 ? -0.111 -6.147 -9.774 1.00 93.38 96 ILE A O 1
ATOM 767 N N . SER A 1 97 ? 1.924 -5.415 -10.368 1.00 91.44 97 SER A N 1
ATOM 768 C CA . SER A 1 97 ? 1.936 -6.163 -11.623 1.00 91.44 97 SER A CA 1
ATOM 769 C C . SER A 1 97 ? 2.309 -7.636 -11.395 1.00 91.44 97 SER A C 1
ATOM 771 O O . SER A 1 97 ? 2.741 -8.039 -10.312 1.00 91.44 97 SER A O 1
ATOM 773 N N . SER A 1 98 ? 2.227 -8.449 -12.452 1.00 88.75 98 SER A N 1
ATOM 774 C CA . SER A 1 98 ? 2.788 -9.805 -12.453 1.00 88.75 98 SER A CA 1
ATOM 775 C C . SER A 1 98 ? 4.283 -9.822 -12.099 1.00 88.75 98 SER A C 1
ATOM 777 O O . SER A 1 98 ? 4.713 -10.668 -11.318 1.00 88.75 98 SER A O 1
ATOM 779 N N . ALA A 1 99 ? 5.080 -8.916 -12.676 1.00 90.94 99 ALA A N 1
ATOM 780 C CA . ALA A 1 99 ? 6.520 -8.859 -12.431 1.00 90.94 99 ALA A CA 1
ATOM 781 C C . ALA A 1 99 ? 6.839 -8.323 -11.027 1.00 90.94 99 ALA A C 1
ATOM 783 O O . ALA A 1 99 ? 7.717 -8.859 -10.361 1.00 90.94 99 ALA A O 1
ATOM 784 N N . GLY A 1 100 ? 6.074 -7.339 -10.540 1.00 93.00 100 GLY A N 1
ATOM 785 C CA . GLY A 1 100 ? 6.184 -6.848 -9.165 1.00 93.00 100 GLY A CA 1
ATOM 786 C C . GLY A 1 100 ? 5.892 -7.938 -8.136 1.00 93.00 100 GLY A C 1
ATOM 787 O O . GLY A 1 100 ? 6.638 -8.093 -7.176 1.00 93.00 100 GLY A O 1
ATOM 788 N N . TYR A 1 101 ? 4.866 -8.760 -8.369 1.00 91.88 101 TYR A N 1
ATOM 789 C CA . TYR A 1 101 ? 4.577 -9.909 -7.509 1.00 91.88 101 TYR A CA 1
ATOM 790 C C . TYR A 1 101 ? 5.726 -10.930 -7.508 1.00 91.88 101 TYR A C 1
ATOM 792 O O . TYR A 1 101 ? 6.111 -11.436 -6.458 1.00 91.88 101 TYR A O 1
ATOM 800 N N . GLN A 1 102 ? 6.302 -11.219 -8.680 1.00 90.62 102 GLN A N 1
ATOM 801 C CA . GLN A 1 102 ? 7.454 -12.119 -8.785 1.00 90.62 102 GLN A CA 1
ATOM 802 C C . GLN A 1 102 ? 8.703 -11.565 -8.101 1.00 90.62 102 GLN A C 1
ATOM 804 O O . GLN A 1 102 ? 9.459 -12.355 -7.546 1.00 90.62 102 GLN A O 1
ATOM 809 N N . LEU A 1 103 ? 8.905 -10.243 -8.126 1.00 93.12 103 LEU A N 1
AT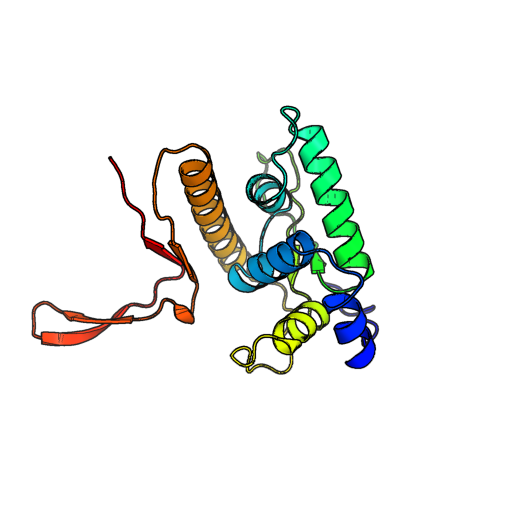OM 810 C CA . LEU A 1 103 ? 9.982 -9.585 -7.392 1.00 93.12 103 LEU A CA 1
ATOM 811 C C . LEU A 1 103 ? 9.824 -9.813 -5.888 1.00 93.12 103 LEU A C 1
ATOM 813 O O . LEU A 1 103 ? 10.753 -10.305 -5.264 1.00 93.12 103 LEU A O 1
ATOM 817 N N . LEU A 1 104 ? 8.639 -9.546 -5.327 1.00 92.62 104 LEU A N 1
ATOM 818 C CA . LEU A 1 104 ? 8.377 -9.748 -3.895 1.00 92.62 104 LEU A CA 1
ATOM 819 C C . LEU A 1 104 ? 8.556 -11.211 -3.462 1.00 92.62 104 LEU A C 1
ATOM 821 O O . LEU A 1 104 ? 9.044 -11.483 -2.371 1.00 92.62 104 LEU A O 1
ATOM 825 N N . ARG A 1 105 ? 8.210 -12.159 -4.337 1.00 89.75 105 ARG A N 1
ATOM 826 C CA . ARG A 1 105 ? 8.384 -13.597 -4.090 1.00 89.75 105 ARG A CA 1
ATOM 827 C C . ARG A 1 105 ? 9.852 -14.035 -4.007 1.00 89.75 105 ARG A C 1
ATOM 829 O O . ARG A 1 105 ? 10.117 -15.127 -3.519 1.00 89.75 105 ARG A O 1
ATOM 836 N N . LEU A 1 106 ? 10.807 -13.248 -4.513 1.00 88.69 106 LEU A N 1
ATOM 837 C CA . LEU A 1 106 ? 12.225 -13.618 -4.421 1.00 88.69 106 LEU A CA 1
ATOM 838 C C . LEU A 1 106 ? 12.689 -13.752 -2.968 1.00 88.69 106 LEU A C 1
ATOM 840 O O . LEU A 1 106 ? 13.485 -14.649 -2.697 1.00 88.69 106 LEU A O 1
ATOM 844 N N . ASP A 1 107 ? 12.151 -12.908 -2.086 1.00 81.00 107 ASP A N 1
ATOM 845 C CA . ASP A 1 107 ? 12.553 -12.812 -0.680 1.00 81.00 107 ASP A CA 1
ATOM 846 C C . ASP A 1 107 ? 11.473 -13.353 0.280 1.00 81.00 107 ASP A C 1
ATOM 848 O O . ASP A 1 107 ? 11.774 -13.703 1.418 1.00 81.00 107 ASP A O 1
ATOM 852 N N . ASP A 1 108 ? 10.221 -13.480 -0.179 1.00 79.81 108 ASP A N 1
ATOM 853 C CA . ASP A 1 108 ? 9.101 -14.015 0.601 1.00 79.81 108 ASP A CA 1
ATOM 854 C C . ASP A 1 108 ? 8.578 -15.341 0.024 1.00 79.81 108 ASP A C 1
ATOM 856 O O . ASP A 1 108 ? 7.774 -15.387 -0.916 1.00 79.81 108 ASP A O 1
ATOM 860 N N . MET A 1 109 ? 9.010 -16.443 0.640 1.00 72.94 109 MET A N 1
ATOM 861 C CA . MET A 1 109 ? 8.608 -17.801 0.262 1.00 72.94 109 MET A CA 1
ATOM 862 C C . MET A 1 109 ? 7.147 -18.131 0.611 1.00 72.94 109 MET A C 1
ATOM 864 O O . MET A 1 109 ? 6.634 -19.139 0.124 1.00 72.94 109 MET A O 1
ATOM 868 N N . THR A 1 110 ? 6.454 -17.291 1.393 1.00 73.38 110 THR A N 1
ATOM 869 C CA . THR A 1 110 ? 5.016 -17.452 1.686 1.00 73.38 110 THR A CA 1
ATOM 870 C C . THR A 1 110 ? 4.126 -17.004 0.521 1.00 73.38 110 THR A C 1
ATOM 872 O O . THR A 1 110 ? 2.933 -17.314 0.472 1.00 73.38 110 THR A O 1
ATOM 875 N N . LEU A 1 111 ? 4.694 -16.325 -0.481 1.00 76.25 111 LEU A N 1
ATOM 876 C CA . LEU A 1 111 ? 4.015 -16.009 -1.734 1.00 76.25 111 LEU A CA 1
ATOM 877 C C . LEU A 1 111 ? 4.038 -17.230 -2.668 1.00 76.25 111 LEU A C 1
ATOM 879 O O . LEU A 1 111 ? 4.914 -17.395 -3.519 1.00 76.25 111 LEU A O 1
ATOM 883 N N . TYR A 1 112 ? 3.047 -18.110 -2.511 1.00 61.94 112 TYR A N 1
ATOM 884 C CA . TYR A 1 112 ? 2.999 -19.399 -3.216 1.00 61.94 112 TYR A CA 1
ATOM 885 C C . TYR A 1 112 ? 2.604 -19.303 -4.697 1.00 61.94 112 TYR A C 1
ATOM 887 O O . TYR A 1 112 ? 2.991 -20.156 -5.500 1.00 61.94 112 TYR A O 1
ATOM 895 N N . ALA A 1 113 ? 1.845 -18.276 -5.098 1.00 65.44 113 ALA A N 1
ATOM 896 C CA . ALA A 1 113 ? 1.412 -18.151 -6.485 1.00 65.44 113 ALA A CA 1
ATOM 897 C C . ALA A 1 113 ? 2.609 -17.845 -7.400 1.00 65.44 113 ALA A C 1
ATOM 899 O O . ALA A 1 113 ? 3.445 -16.998 -7.116 1.00 65.44 113 ALA A O 1
ATOM 900 N N . THR A 1 114 ? 2.698 -18.494 -8.562 1.00 59.94 114 THR A N 1
ATOM 901 C CA . THR A 1 114 ? 3.784 -18.181 -9.517 1.00 59.94 114 THR A CA 1
ATOM 902 C C . THR A 1 114 ? 3.524 -16.892 -10.304 1.00 59.94 114 THR A C 1
ATOM 904 O O . THR A 1 114 ? 4.444 -16.294 -10.877 1.00 59.94 114 THR A O 1
ATOM 907 N N . ARG A 1 115 ? 2.271 -16.425 -10.300 1.00 59.94 115 ARG A N 1
ATOM 908 C CA . ARG A 1 115 ? 1.838 -15.178 -10.925 1.00 59.94 115 ARG A CA 1
ATOM 909 C C . ARG A 1 115 ? 0.573 -14.645 -10.250 1.00 59.94 115 ARG A C 1
ATOM 911 O O . ARG A 1 115 ? -0.340 -15.420 -9.981 1.00 59.94 115 ARG A O 1
ATOM 918 N N . LYS A 1 116 ? 0.471 -13.323 -10.081 1.00 66.81 116 LYS A N 1
ATOM 919 C CA . LYS A 1 116 ? -0.810 -12.656 -9.813 1.00 66.81 116 LYS A CA 1
ATOM 920 C C . LYS A 1 116 ? -1.542 -12.430 -11.136 1.00 66.81 116 LYS A C 1
ATOM 922 O O . LYS A 1 116 ? -1.013 -11.755 -12.020 1.00 66.81 116 LYS A O 1
ATOM 927 N N . ARG A 1 117 ? -2.739 -13.005 -11.299 1.00 63.81 117 ARG A N 1
ATOM 928 C CA . ARG A 1 117 ? -3.588 -12.710 -12.462 1.00 63.81 117 ARG A CA 1
ATOM 929 C C . ARG A 1 117 ? -4.130 -11.295 -12.302 1.00 63.81 117 ARG A C 1
ATOM 931 O O . ARG A 1 117 ? -4.862 -11.015 -11.358 1.00 63.81 117 ARG A O 1
ATOM 938 N N . LEU A 1 118 ? -3.746 -10.417 -13.217 1.00 63.78 118 LEU A N 1
ATOM 939 C CA . LEU A 1 118 ? -4.321 -9.087 -13.319 1.00 63.78 118 LEU A CA 1
ATOM 940 C C . LEU A 1 118 ? -5.653 -9.244 -14.059 1.00 63.78 118 LEU A C 1
ATOM 942 O O . LEU A 1 118 ? -5.668 -9.644 -15.218 1.00 63.78 118 LEU A O 1
ATOM 946 N N . TYR A 1 119 ? -6.765 -8.973 -13.385 1.00 67.81 119 TYR A N 1
ATOM 947 C CA . TYR A 1 119 ? -8.076 -8.821 -14.014 1.00 67.81 119 TYR A CA 1
ATOM 948 C C . TYR A 1 119 ? -8.629 -7.435 -13.681 1.00 67.81 119 TYR A C 1
ATOM 950 O O . TYR A 1 119 ? -8.247 -6.848 -12.666 1.00 67.81 119 TYR A O 1
ATOM 958 N N . GLU A 1 120 ? -9.482 -6.890 -14.548 1.00 71.12 120 GLU A N 1
ATOM 959 C CA . GLU A 1 120 ? -10.209 -5.672 -14.197 1.00 71.12 120 GLU A CA 1
ATOM 960 C C . GLU A 1 120 ? -11.199 -5.995 -13.079 1.00 71.12 120 GLU A C 1
ATOM 962 O O . GLU A 1 120 ? -12.057 -6.861 -13.270 1.00 71.12 120 GLU A O 1
ATOM 967 N N . PRO A 1 121 ? -11.076 -5.362 -11.903 1.00 81.19 121 PRO A N 1
ATOM 968 C CA . PRO A 1 121 ? -11.979 -5.644 -10.805 1.00 81.19 121 PRO A CA 1
ATOM 969 C C . PRO A 1 121 ? -13.391 -5.155 -11.134 1.00 81.19 121 PRO A C 1
ATOM 971 O O . PRO A 1 121 ? -13.575 -4.137 -11.798 1.00 81.19 121 PRO A O 1
ATOM 974 N N . ASN A 1 122 ? -14.394 -5.851 -10.597 1.00 85.12 122 ASN A N 1
ATOM 975 C CA . ASN A 1 122 ? -15.728 -5.272 -10.466 1.00 85.12 122 ASN A CA 1
ATOM 976 C C . ASN A 1 122 ? -15.622 -3.976 -9.637 1.00 85.12 122 ASN A C 1
ATOM 978 O O . ASN A 1 122 ? -14.900 -3.952 -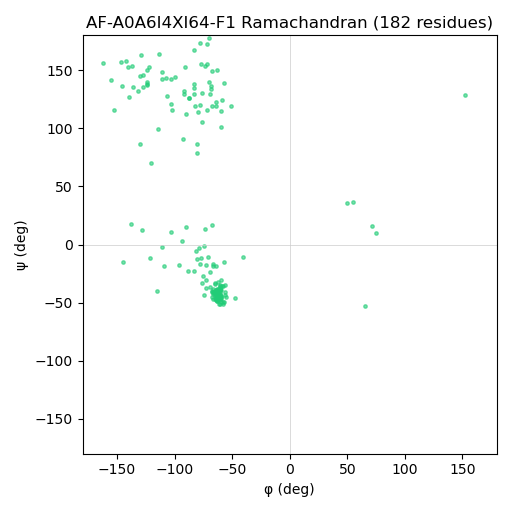8.637 1.00 85.12 122 ASN A O 1
ATOM 982 N N . ILE A 1 123 ? -16.355 -2.931 -10.031 1.00 85.00 123 ILE A N 1
ATOM 983 C CA . ILE A 1 123 ? -16.427 -1.638 -9.338 1.00 85.00 123 ILE A CA 1
ATOM 984 C C . ILE A 1 123 ? -16.662 -1.821 -7.834 1.00 85.00 123 ILE A C 1
ATOM 986 O O . ILE A 1 123 ? -15.923 -1.242 -7.047 1.00 85.00 123 ILE A O 1
ATOM 990 N N . LEU A 1 124 ? -17.598 -2.684 -7.422 1.00 88.94 124 LEU A N 1
ATOM 991 C CA . LEU A 1 124 ? -17.884 -2.913 -5.997 1.00 88.94 124 LEU A CA 1
ATOM 992 C C . LEU A 1 124 ? -16.674 -3.481 -5.241 1.00 88.94 124 LEU A C 1
ATOM 994 O O . LEU A 1 124 ? -16.363 -3.054 -4.132 1.00 88.94 124 LEU A O 1
ATOM 998 N N . PHE A 1 125 ? -15.952 -4.423 -5.855 1.00 88.69 125 PHE A N 1
ATOM 999 C CA . PHE A 1 125 ? -14.737 -4.990 -5.267 1.00 88.69 125 PHE A CA 1
ATOM 1000 C C . PHE A 1 125 ? -13.617 -3.947 -5.178 1.00 88.69 125 PHE A C 1
ATOM 1002 O O . PHE A 1 125 ? -12.872 -3.903 -4.197 1.00 88.69 125 PHE A O 1
ATOM 1009 N N . LEU A 1 126 ? -13.506 -3.093 -6.194 1.00 89.25 126 LEU A N 1
ATOM 1010 C CA . LEU A 1 126 ? -12.536 -2.010 -6.236 1.00 89.25 126 LEU A CA 1
ATOM 1011 C C . LEU A 1 126 ? -12.822 -0.947 -5.167 1.00 89.25 126 LEU A C 1
ATOM 1013 O O . LEU A 1 126 ? -11.906 -0.562 -4.442 1.00 89.25 126 LEU A O 1
ATOM 1017 N N . GLU A 1 127 ? -14.075 -0.511 -5.032 1.00 90.06 127 GLU A N 1
ATOM 1018 C CA . GLU A 1 127 ? -14.513 0.434 -3.999 1.00 90.06 127 GLU A CA 1
ATOM 1019 C C . GLU A 1 127 ? -14.266 -0.118 -2.593 1.00 90.06 127 GLU A C 1
ATOM 1021 O O . GLU A 1 127 ? -13.662 0.572 -1.771 1.00 90.06 127 GLU A O 1
ATOM 1026 N N . HIS A 1 128 ? -14.636 -1.379 -2.340 1.00 92.44 128 HIS A N 1
ATOM 1027 C CA . HIS A 1 128 ? -14.377 -2.058 -1.064 1.00 92.44 128 HIS A CA 1
ATOM 1028 C C . HIS A 1 128 ? -12.883 -2.103 -0.732 1.00 92.44 128 HIS A C 1
ATOM 1030 O O . HIS A 1 128 ? -12.451 -1.688 0.344 1.00 92.44 128 HIS A O 1
ATOM 1036 N N . THR A 1 129 ? -12.064 -2.526 -1.696 1.00 92.56 129 THR A N 1
ATOM 1037 C CA . THR A 1 129 ? -10.607 -2.602 -1.524 1.00 92.56 129 THR A CA 1
ATOM 1038 C C . THR A 1 129 ? -9.998 -1.229 -1.220 1.00 92.56 129 THR A C 1
ATOM 1040 O O . THR A 1 129 ? -9.129 -1.096 -0.357 1.00 92.56 129 THR A O 1
ATOM 1043 N N . LEU A 1 130 ? -10.469 -0.177 -1.891 1.00 94.00 130 LEU A N 1
ATOM 1044 C CA . LEU A 1 130 ? -9.996 1.184 -1.646 1.00 94.00 130 LEU A CA 1
ATOM 1045 C C . LEU A 1 130 ? -10.484 1.766 -0.324 1.00 94.00 130 LEU A C 1
ATOM 1047 O O . LEU A 1 130 ? -9.757 2.567 0.268 1.00 94.00 130 LEU A O 1
ATOM 1051 N N . ALA A 1 131 ? -11.662 1.364 0.152 1.00 95.25 131 ALA A N 1
ATOM 1052 C CA . ALA A 1 131 ? -12.133 1.699 1.489 1.00 95.25 131 ALA A CA 1
ATOM 1053 C C . ALA A 1 131 ? -11.231 1.067 2.560 1.00 95.25 131 ALA A C 1
ATOM 1055 O O . ALA A 1 131 ? -10.818 1.757 3.490 1.00 95.25 131 ALA A O 1
ATOM 1056 N N . ILE A 1 132 ? -10.819 -0.194 2.389 1.00 96.44 132 ILE A N 1
ATOM 1057 C CA . ILE A 1 132 ? -9.832 -0.844 3.271 1.00 96.44 132 ILE A CA 1
ATOM 1058 C C . ILE A 1 132 ? -8.491 -0.096 3.239 1.00 96.44 132 ILE A C 1
ATOM 1060 O O . ILE A 1 132 ? -7.920 0.196 4.292 1.00 96.44 132 ILE A O 1
ATOM 1064 N N . ALA A 1 133 ? -8.002 0.265 2.047 1.00 96.69 133 ALA A N 1
ATOM 1065 C CA . ALA A 1 133 ? -6.775 1.048 1.895 1.00 96.69 133 ALA A CA 1
ATOM 1066 C C . ALA A 1 133 ? -6.870 2.427 2.569 1.00 96.69 133 ALA A C 1
ATOM 1068 O O . ALA A 1 133 ? -5.891 2.894 3.156 1.00 96.69 133 ALA A O 1
ATOM 1069 N N . GLU A 1 134 ? -8.037 3.074 2.527 1.00 97.38 134 GLU A N 1
ATOM 1070 C CA . GLU A 1 134 ? -8.282 4.343 3.215 1.00 97.38 134 GLU A CA 1
ATOM 1071 C C . GLU A 1 134 ? -8.272 4.164 4.734 1.00 97.38 134 GLU A C 1
ATOM 1073 O O . GLU A 1 134 ? -7.613 4.943 5.423 1.00 97.38 134 GLU A O 1
ATOM 1078 N N . THR A 1 135 ? -8.930 3.124 5.253 1.00 98.06 135 THR 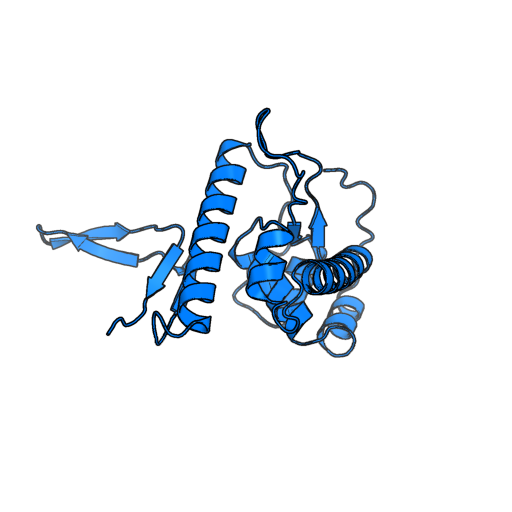A N 1
ATOM 1079 C CA . THR A 1 135 ? -8.913 2.781 6.683 1.00 98.06 135 THR A CA 1
ATOM 1080 C C . THR A 1 135 ? -7.485 2.559 7.172 1.00 98.06 135 THR A C 1
ATOM 1082 O O . THR A 1 135 ? -7.068 3.185 8.145 1.00 98.06 135 THR A O 1
ATOM 1085 N N . TYR A 1 136 ? -6.697 1.752 6.457 1.00 98.19 136 TYR A N 1
ATOM 1086 C CA . TYR A 1 136 ? -5.284 1.543 6.777 1.00 98.19 136 TYR A CA 1
ATOM 1087 C C . TYR A 1 136 ? -4.476 2.847 6.727 1.00 98.19 136 TYR A C 1
ATOM 1089 O O . TYR A 1 136 ? -3.703 3.128 7.639 1.00 98.19 136 TYR A O 1
ATOM 1097 N N . THR A 1 137 ? -4.688 3.675 5.698 1.00 98.00 137 THR A N 1
ATOM 1098 C CA . THR A 1 137 ? -4.002 4.970 5.556 1.00 98.00 137 THR A CA 1
ATOM 1099 C C . THR A 1 137 ? -4.288 5.883 6.744 1.00 98.00 137 THR A C 1
ATOM 1101 O O . THR A 1 137 ? -3.362 6.472 7.296 1.00 98.00 137 THR A O 1
ATOM 1104 N N . ARG A 1 138 ? -5.549 5.977 7.176 1.00 98.25 138 ARG A N 1
ATOM 1105 C CA . ARG A 1 138 ? -5.943 6.812 8.319 1.00 98.25 138 ARG A CA 1
ATOM 1106 C C . ARG A 1 138 ? -5.373 6.303 9.636 1.00 98.25 138 ARG A C 1
ATOM 1108 O O . ARG A 1 138 ? -4.876 7.113 10.407 1.00 98.25 138 ARG A O 1
ATOM 1115 N N . LEU A 1 139 ? -5.389 4.992 9.879 1.00 98.12 139 LEU A N 1
ATOM 1116 C CA . LEU A 1 139 ? -4.760 4.407 11.070 1.00 98.12 139 LEU A CA 1
ATOM 1117 C C . LEU A 1 139 ? -3.254 4.697 11.093 1.00 98.12 139 LEU A C 1
ATOM 1119 O O . LEU A 1 139 ? -2.720 5.145 12.102 1.00 98.12 139 LEU A O 1
ATOM 1123 N N . HIS A 1 140 ? -2.580 4.555 9.952 1.00 97.38 140 HIS A N 1
ATOM 1124 C CA . HIS A 1 140 ? -1.164 4.887 9.832 1.00 97.38 140 HIS A CA 1
ATOM 1125 C C . HIS A 1 140 ? -0.885 6.383 10.078 1.00 97.38 140 HIS A C 1
ATOM 1127 O O . HIS A 1 140 ? 0.121 6.740 10.689 1.00 97.38 140 HIS A O 1
ATOM 1133 N N . GLU A 1 141 ? -1.758 7.282 9.620 1.00 97.50 141 GLU A N 1
ATOM 1134 C CA . GLU A 1 141 ? -1.664 8.716 9.924 1.00 97.50 141 GLU A CA 1
ATOM 1135 C C . GLU A 1 141 ? -1.909 9.013 11.402 1.00 97.50 141 GLU A C 1
ATOM 1137 O O . GLU A 1 141 ? -1.209 9.844 11.973 1.00 97.50 141 GLU A O 1
ATOM 1142 N N . MET A 1 142 ? -2.879 8.347 12.031 1.00 98.00 142 MET A N 1
ATOM 1143 C CA . MET A 1 142 ? -3.125 8.470 13.468 1.00 98.00 142 MET A CA 1
ATOM 1144 C C . MET A 1 142 ? -1.895 8.036 14.264 1.00 98.00 142 MET A C 1
ATOM 1146 O O . MET A 1 142 ? -1.482 8.773 15.154 1.00 98.00 142 MET A O 1
ATOM 1150 N N . ASN A 1 143 ? -1.265 6.920 13.889 1.00 97.25 143 ASN A N 1
ATOM 1151 C CA . ASN A 1 143 ? -0.034 6.446 14.520 1.00 97.25 143 ASN A CA 1
ATOM 1152 C C . ASN A 1 143 ? 1.116 7.445 14.324 1.00 97.25 143 ASN A C 1
ATOM 1154 O O . ASN A 1 143 ? 1.771 7.834 15.282 1.00 97.25 143 ASN A O 1
ATOM 1158 N N . ARG A 1 144 ? 1.317 7.943 13.094 1.00 95.69 144 ARG A N 1
ATOM 1159 C CA . ARG A 1 144 ? 2.335 8.972 12.802 1.00 95.69 144 ARG A CA 1
ATOM 1160 C C . ARG A 1 144 ? 2.126 10.252 13.618 1.00 95.69 144 ARG A C 1
ATOM 1162 O O . ARG A 1 144 ? 3.093 10.904 13.988 1.00 95.69 144 ARG A O 1
ATOM 1169 N N . ASN A 1 145 ? 0.872 10.620 13.865 1.00 96.06 145 ASN A N 1
ATOM 1170 C CA . ASN A 1 145 ? 0.499 11.817 14.616 1.00 96.06 145 ASN A CA 1
ATOM 1171 C C . ASN A 1 145 ? 0.367 11.560 16.127 1.00 96.06 145 ASN A C 1
ATOM 1173 O O . ASN A 1 145 ? -0.227 12.393 16.810 1.00 96.06 145 ASN A O 1
ATOM 1177 N N . ASN A 1 146 ? 0.873 10.429 16.634 1.00 96.81 146 ASN A N 1
ATOM 1178 C CA . ASN A 1 146 ? 0.840 10.046 18.050 1.00 96.81 146 ASN A CA 1
ATOM 1179 C C . ASN A 1 146 ? -0.576 10.055 18.660 1.00 96.81 146 ASN A C 1
ATOM 1181 O O . ASN A 1 146 ? -0.757 10.468 19.796 1.00 96.81 146 ASN A O 1
ATOM 1185 N N . LYS A 1 147 ? -1.596 9.661 17.884 1.00 97.50 147 LYS A N 1
ATOM 1186 C CA . LYS A 1 147 ? -2.985 9.497 18.365 1.00 97.50 147 LYS A CA 1
ATOM 1187 C C . LYS A 1 147 ? -3.332 8.055 18.736 1.00 97.50 147 LYS A C 1
ATOM 1189 O O . LYS A 1 147 ? -4.371 7.820 19.340 1.00 97.50 147 LYS A O 1
ATOM 1194 N N . ILE A 1 148 ? -2.532 7.109 18.255 1.00 97.94 148 ILE A N 1
ATOM 1195 C CA . ILE A 1 148 ? -2.562 5.684 18.591 1.00 97.94 148 ILE A CA 1
ATOM 1196 C C . ILE A 1 148 ? -1.113 5.200 18.653 1.00 97.94 148 ILE A C 1
ATOM 1198 O O . ILE A 1 148 ? -0.246 5.804 18.013 1.00 97.94 148 ILE A O 1
ATOM 1202 N N . HIS A 1 149 ? -0.873 4.103 19.364 1.00 96.06 149 HIS A N 1
ATOM 1203 C CA . HIS A 1 149 ? 0.462 3.538 19.574 1.00 96.06 149 HIS A CA 1
ATOM 1204 C C . HIS A 1 149 ? 0.505 2.048 19.231 1.00 96.06 149 HIS A C 1
ATOM 1206 O O . HIS A 1 149 ? -0.537 1.401 19.098 1.00 96.06 149 HIS A O 1
ATOM 1212 N N . ASP A 1 150 ? 1.713 1.509 19.047 1.00 95.69 150 ASP A N 1
ATOM 1213 C CA . ASP A 1 150 ? 1.963 0.094 18.736 1.00 95.69 150 ASP A CA 1
ATOM 1214 C C . ASP A 1 150 ? 1.119 -0.445 17.570 1.00 95.69 150 ASP A C 1
ATOM 1216 O O . ASP A 1 150 ? 0.679 -1.598 17.565 1.00 95.69 150 ASP A O 1
ATOM 1220 N N . PHE A 1 151 ? 0.871 0.406 16.568 1.00 97.38 151 PHE A N 1
ATOM 1221 C CA . PHE A 1 151 ? -0.009 0.067 15.460 1.00 97.38 151 PHE A CA 1
ATOM 1222 C C . PHE A 1 151 ? 0.538 -1.103 14.634 1.00 97.38 151 PHE A C 1
ATOM 1224 O O . PHE A 1 151 ? 1.584 -1.015 13.989 1.00 97.38 151 PHE A O 1
ATOM 1231 N N . GLN A 1 152 ? -0.233 -2.186 14.592 1.00 96.31 152 GLN A N 1
ATOM 1232 C CA . GLN A 1 152 ? 0.005 -3.359 13.761 1.00 96.31 152 GLN A CA 1
ATOM 1233 C C . GLN A 1 152 ? -1.217 -3.632 12.890 1.00 96.31 152 GLN A C 1
ATOM 1235 O O . GLN A 1 152 ? -2.357 -3.582 13.355 1.00 96.31 152 GLN A O 1
ATOM 1240 N N . ALA A 1 153 ? -0.982 -3.982 11.627 1.00 96.44 153 ALA A N 1
ATOM 1241 C CA . ALA A 1 153 ? -2.043 -4.331 10.693 1.00 96.44 153 ALA A CA 1
ATOM 1242 C C . ALA A 1 153 ? -1.690 -5.574 9.875 1.00 96.44 153 ALA A C 1
ATOM 1244 O O . ALA A 1 153 ? -0.589 -5.692 9.331 1.00 96.44 153 ALA A O 1
ATOM 1245 N N . THR A 1 154 ? -2.657 -6.478 9.737 1.00 95.00 154 THR A N 1
ATOM 1246 C CA . THR A 1 154 ? -2.582 -7.632 8.838 1.00 95.00 154 THR A CA 1
ATOM 1247 C C . THR A 1 154 ? -3.801 -7.678 7.927 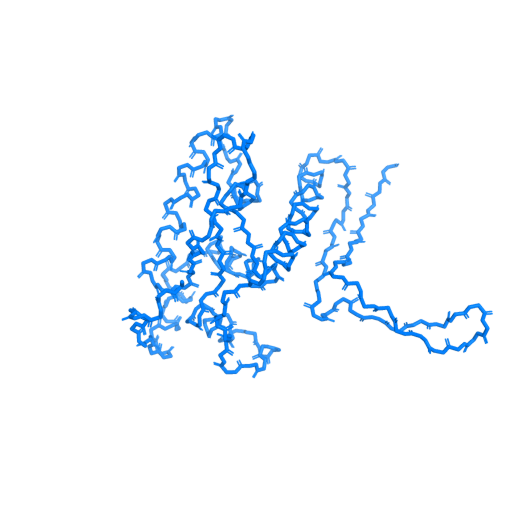1.00 95.00 154 THR A C 1
ATOM 1249 O O . THR A 1 154 ? -4.907 -7.300 8.308 1.00 95.00 154 THR A O 1
ATOM 1252 N N . PHE A 1 155 ? -3.588 -8.137 6.698 1.00 94.06 155 PHE A N 1
ATOM 1253 C CA . PHE A 1 155 ? -4.607 -8.201 5.653 1.00 94.06 155 PHE A CA 1
ATOM 1254 C C . PHE A 1 155 ? -4.920 -9.650 5.311 1.00 94.06 155 PHE A C 1
ATOM 1256 O O . PHE A 1 155 ? -4.156 -10.561 5.649 1.00 94.06 155 PHE A O 1
ATOM 1263 N N . GLU A 1 156 ? -6.038 -9.868 4.631 1.00 89.31 156 GLU A N 1
ATOM 1264 C CA . GLU A 1 156 ? -6.405 -11.204 4.188 1.00 89.31 156 GLU A CA 1
ATOM 1265 C C . GLU A 1 156 ? -5.396 -11.803 3.181 1.00 89.31 156 GLU A C 1
ATOM 1267 O O . GLU A 1 156 ? -4.766 -11.077 2.405 1.00 89.31 156 GLU A O 1
ATOM 1272 N N . PRO A 1 157 ? -5.235 -13.140 3.163 1.00 88.69 157 PRO A N 1
ATOM 1273 C CA . PRO A 1 157 ? -5.868 -14.115 4.061 1.00 88.69 157 PRO A CA 1
ATOM 1274 C C . PRO A 1 157 ? -5.157 -14.246 5.419 1.00 88.69 157 PRO A C 1
ATOM 1276 O O . PRO A 1 157 ? -5.651 -14.936 6.305 1.00 88.69 157 PRO A O 1
ATOM 1279 N N . SER A 1 158 ? -4.011 -13.586 5.606 1.00 89.62 158 SER A N 1
ATOM 1280 C CA . SER A 1 158 ? -3.153 -13.747 6.787 1.00 89.62 158 SER A CA 1
ATOM 1281 C C . SER A 1 158 ? -3.802 -13.298 8.099 1.00 89.62 158 SER A C 1
ATOM 1283 O O . SER A 1 158 ? -3.339 -13.679 9.170 1.00 89.62 158 SER A O 1
ATOM 1285 N N . CYS A 1 159 ? -4.859 -12.486 8.041 1.00 92.19 159 CYS A N 1
ATOM 1286 C CA . CYS A 1 159 ? -5.607 -12.040 9.215 1.00 92.19 159 CYS A CA 1
ATOM 1287 C C . CYS A 1 159 ? -6.831 -12.905 9.564 1.00 92.19 159 CYS A C 1
ATOM 1289 O O . CYS A 1 159 ? -7.542 -12.568 10.514 1.00 92.19 159 CYS A O 1
ATOM 1291 N N . TRP A 1 160 ? -7.094 -13.999 8.842 1.00 94.00 160 TRP A N 1
ATOM 1292 C CA . TRP A 1 160 ? -8.178 -14.928 9.174 1.00 94.00 160 TRP A CA 1
ATOM 1293 C C . TRP A 1 160 ? -7.860 -15.713 10.450 1.00 94.00 160 TRP A C 1
ATOM 1295 O O . TRP A 1 160 ? -6.724 -16.130 10.668 1.00 94.00 160 TRP A O 1
ATOM 1305 N N . ARG A 1 161 ? -8.863 -15.913 11.311 1.00 91.62 161 ARG A N 1
ATOM 1306 C CA . ARG A 1 161 ? -8.694 -16.539 12.633 1.00 91.62 161 ARG A CA 1
ATOM 1307 C C . ARG A 1 161 ? -9.849 -17.469 12.958 1.00 91.62 161 ARG A C 1
ATOM 1309 O O . ARG A 1 161 ? -10.969 -17.264 12.498 1.00 91.62 161 ARG A O 1
ATOM 1316 N N . THR A 1 162 ? -9.586 -18.466 13.789 1.00 91.81 162 THR A N 1
ATOM 1317 C CA . THR A 1 162 ? -10.622 -19.287 14.418 1.00 91.81 162 THR A CA 1
ATOM 1318 C C . THR A 1 162 ? -10.864 -18.811 15.845 1.00 91.81 162 THR A C 1
ATOM 1320 O O . THR A 1 162 ? -9.943 -18.383 16.537 1.00 91.81 162 THR A O 1
ATOM 1323 N N . TYR A 1 163 ? -12.116 -18.861 16.286 1.00 89.56 163 TYR A N 1
ATOM 1324 C CA . TYR A 1 163 ? -12.497 -18.587 17.668 1.00 89.56 163 TYR A CA 1
ATOM 1325 C C . TYR A 1 163 ? -13.685 -19.462 18.066 1.00 89.56 163 TYR A C 1
ATOM 1327 O O . TYR A 1 163 ? -14.446 -19.913 17.211 1.00 89.56 163 TYR A O 1
ATOM 1335 N N . ASN A 1 164 ? -13.866 -19.686 19.364 1.00 93.75 164 ASN A N 1
ATOM 1336 C CA . ASN A 1 164 ? -15.052 -20.365 19.871 1.00 93.75 164 ASN A CA 1
ATOM 1337 C C . ASN A 1 164 ? -16.154 -19.335 20.105 1.00 93.75 164 ASN A C 1
ATOM 1339 O O . ASN A 1 164 ? -15.949 -18.339 20.801 1.00 93.75 164 ASN A O 1
ATOM 1343 N N . ASN A 1 165 ? -17.330 -19.559 19.524 1.00 89.69 165 ASN A N 1
ATOM 1344 C CA . ASN A 1 165 ? -18.480 -18.712 19.817 1.00 89.69 165 ASN A CA 1
ATOM 1345 C C . ASN A 1 165 ? -18.988 -18.952 21.255 1.00 89.69 165 ASN A C 1
ATOM 1347 O O . ASN A 1 165 ? -18.504 -19.828 21.970 1.00 89.69 165 ASN A O 1
ATOM 1351 N N . LYS A 1 166 ? -20.018 -18.207 21.678 1.00 89.88 166 LYS A N 1
ATOM 1352 C CA . LYS A 1 166 ? -20.599 -18.317 23.033 1.00 89.88 166 LYS A CA 1
ATOM 1353 C C . LYS A 1 166 ? -21.091 -19.728 23.411 1.00 89.88 166 LYS A C 1
ATOM 1355 O O . LYS A 1 166 ? -21.334 -19.976 24.583 1.00 89.88 166 LYS A O 1
ATOM 1360 N N . LYS A 1 167 ? -21.256 -20.636 22.441 1.00 92.69 167 LYS A N 1
ATOM 1361 C CA . LYS A 1 167 ? -21.680 -22.033 22.632 1.00 92.69 167 LYS A CA 1
ATOM 1362 C C . LYS A 1 167 ? -20.515 -23.033 22.534 1.00 92.69 167 LYS A C 1
ATOM 1364 O O . LYS A 1 167 ? -20.759 -24.227 22.429 1.00 92.69 167 LYS A O 1
ATOM 1369 N N . GLY A 1 168 ? -19.265 -22.562 22.510 1.00 91.06 168 GLY A N 1
ATOM 1370 C CA . GLY A 1 168 ? -18.079 -23.416 22.394 1.00 91.06 168 GLY A CA 1
ATOM 1371 C C . GLY A 1 168 ? -17.837 -23.986 20.992 1.00 91.06 168 GLY A C 1
ATOM 1372 O O . GLY A 1 168 ? -16.985 -24.852 20.838 1.00 91.06 168 GLY A O 1
ATOM 1373 N N . VAL A 1 169 ? -18.561 -23.519 19.967 1.00 93.12 169 VAL A N 1
ATOM 1374 C CA . VAL A 1 169 ? -18.421 -24.037 18.596 1.00 93.12 169 VAL A CA 1
ATOM 1375 C C . VAL A 1 169 ? -17.304 -23.282 17.857 1.00 93.12 169 VAL A C 1
ATOM 1377 O O . VAL A 1 169 ? -17.386 -22.046 17.764 1.00 93.12 169 VAL A O 1
ATOM 1380 N N . PRO A 1 170 ? -16.302 -23.985 17.287 1.00 92.44 170 PRO A N 1
ATOM 1381 C CA . PRO A 1 170 ? -15.265 -23.371 16.464 1.00 92.44 170 PRO A CA 1
ATOM 1382 C C . PRO A 1 170 ? -15.866 -22.650 15.255 1.00 92.44 170 PRO A C 1
ATOM 1384 O O . PRO A 1 170 ? -16.603 -23.230 14.461 1.00 92.44 170 PRO A O 1
ATOM 1387 N N . THR A 1 171 ? -15.556 -21.366 15.119 1.00 92.75 171 THR A N 1
ATOM 1388 C CA . THR A 1 171 ? -16.071 -20.477 14.074 1.00 92.75 171 THR A CA 1
ATOM 1389 C C . THR A 1 171 ? -14.912 -19.740 13.408 1.00 92.75 171 THR A C 1
ATOM 1391 O O . THR A 1 171 ? -13.931 -19.382 14.061 1.00 92.75 171 THR A O 1
ATOM 1394 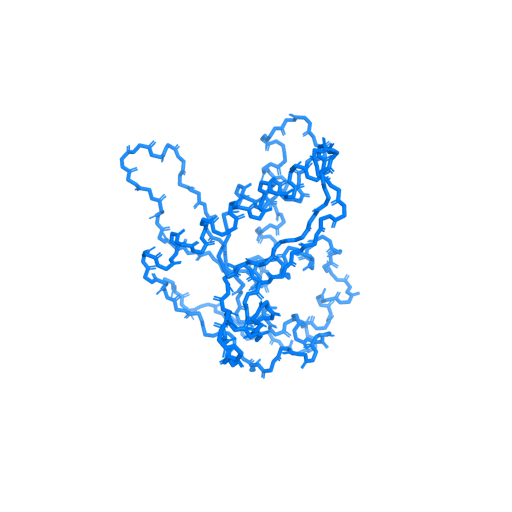N N . PHE A 1 172 ? -15.020 -19.496 12.100 1.00 92.00 172 PHE A N 1
ATOM 1395 C CA . PHE A 1 172 ? -14.039 -18.713 11.349 1.00 92.00 172 PHE A CA 1
ATOM 1396 C C . PHE A 1 172 ? -14.425 -17.236 11.314 1.00 92.00 172 PHE A C 1
ATOM 1398 O O . PHE A 1 172 ? -15.526 -16.884 10.896 1.00 92.00 172 PHE A O 1
ATOM 1405 N N . LEU A 1 173 ? -13.478 -16.374 11.667 1.00 92.12 173 LEU A N 1
ATOM 1406 C CA . LEU A 1 173 ? -13.517 -14.945 11.400 1.00 92.12 173 LEU A CA 1
ATOM 1407 C C . LEU A 1 173 ? -12.581 -14.652 10.223 1.00 92.12 173 LEU A C 1
ATOM 1409 O O . LEU A 1 173 ? -11.385 -14.938 10.285 1.00 92.12 173 LEU A O 1
ATOM 1413 N N . LYS A 1 174 ? -13.126 -14.081 9.149 1.00 92.81 174 LYS A N 1
ATOM 1414 C CA . LYS A 1 174 ? -12.384 -13.750 7.925 1.00 92.81 174 LYS A CA 1
ATOM 1415 C C . LYS A 1 174 ? -12.471 -12.248 7.647 1.00 92.81 174 LYS A C 1
ATOM 1417 O O . LYS A 1 174 ? -13.217 -11.852 6.757 1.00 92.81 174 LYS A O 1
ATOM 1422 N N . PRO A 1 175 ? -11.807 -11.403 8.455 1.00 93.44 175 PRO A N 1
ATOM 1423 C CA . PRO A 1 175 ? -11.811 -9.971 8.207 1.00 93.44 175 PRO A CA 1
ATOM 1424 C C . PRO A 1 175 ? -10.949 -9.657 6.977 1.00 93.44 175 PRO A C 1
ATOM 1426 O O . PRO A 1 175 ? -10.019 -10.401 6.670 1.00 93.44 175 PRO A O 1
ATOM 1429 N N . ASP A 1 176 ? -11.214 -8.535 6.309 1.00 93.88 176 ASP A N 1
ATOM 1430 C CA . ASP A 1 176 ? -10.330 -8.031 5.248 1.00 93.88 176 ASP A CA 1
ATOM 1431 C C . ASP A 1 176 ? -9.058 -7.375 5.820 1.00 93.88 176 ASP A C 1
ATOM 1433 O O . ASP A 1 176 ? -7.973 -7.442 5.236 1.00 93.88 176 ASP A O 1
ATOM 1437 N N . LEU A 1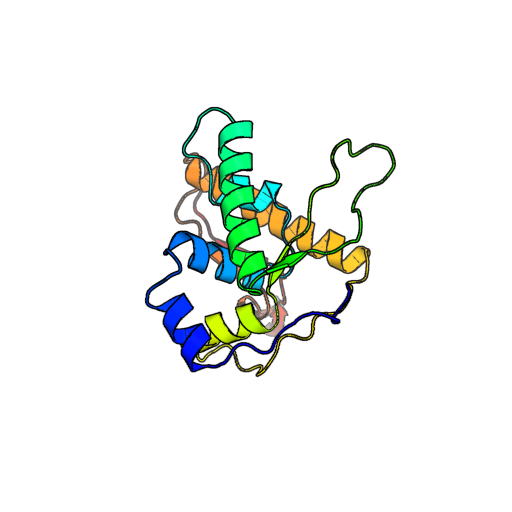 177 ? -9.201 -6.741 6.989 1.00 95.62 177 LEU A N 1
ATOM 1438 C CA . LEU A 1 177 ? -8.162 -6.038 7.736 1.00 95.62 177 LEU A CA 1
ATOM 1439 C C . LEU A 1 177 ? -8.331 -6.334 9.227 1.00 95.62 177 LEU A C 1
ATOM 1441 O O . LEU A 1 177 ? -9.399 -6.120 9.796 1.00 95.62 177 LEU A O 1
ATOM 1445 N N . PHE A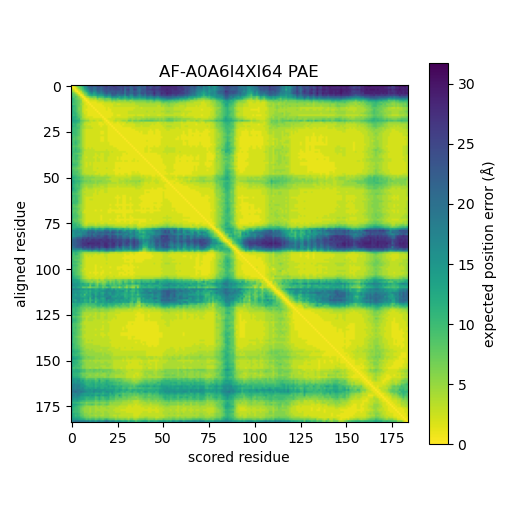 1 178 ? -7.257 -6.783 9.864 1.00 96.19 178 PHE A N 1
ATOM 1446 C CA . PHE A 1 178 ? -7.118 -6.804 11.314 1.00 96.19 178 PHE A CA 1
ATOM 1447 C C . PHE A 1 178 ? -6.142 -5.703 11.721 1.00 96.19 178 PHE A C 1
ATOM 1449 O O . PHE A 1 178 ? -5.027 -5.653 11.203 1.00 96.19 178 PHE A O 1
ATOM 1456 N N . ALA A 1 179 ? -6.550 -4.848 12.655 1.00 96.69 179 ALA A N 1
ATOM 1457 C CA . ALA A 1 179 ? -5.716 -3.801 13.225 1.00 96.69 179 ALA A CA 1
ATOM 1458 C C . ALA A 1 179 ? -5.664 -3.955 14.748 1.00 96.69 179 ALA A C 1
ATOM 1460 O O . ALA A 1 179 ? -6.689 -4.206 15.379 1.00 96.69 179 ALA A O 1
ATOM 1461 N N . CYS A 1 180 ? -4.475 -3.793 15.317 1.00 97.12 180 CYS A N 1
ATOM 1462 C CA . CYS A 1 180 ? -4.237 -3.728 16.753 1.00 97.12 180 CYS A CA 1
ATOM 1463 C C . CYS A 1 180 ? -3.441 -2.457 17.039 1.00 97.12 180 CYS A C 1
ATOM 1465 O O . CYS A 1 180 ? -2.522 -2.133 16.288 1.00 97.12 180 CYS A O 1
ATOM 1467 N N . PHE A 1 181 ? -3.826 -1.726 18.074 1.00 97.75 181 PHE A N 1
ATOM 1468 C CA . PHE A 1 181 ? -3.154 -0.515 18.523 1.00 97.75 181 PHE A CA 1
ATOM 1469 C C . PHE A 1 181 ? -3.582 -0.212 19.957 1.00 97.75 181 PHE A C 1
ATOM 1471 O O . PHE A 1 181 ? -4.663 -0.624 20.387 1.00 97.75 181 PHE A O 1
ATOM 1478 N N . ALA A 1 182 ? -2.743 0.523 20.673 1.00 97.12 182 ALA A N 1
ATOM 1479 C CA . ALA A 1 182 ? -3.085 1.122 21.949 1.00 97.12 182 ALA A CA 1
ATOM 1480 C C . ALA A 1 182 ? -3.647 2.537 21.746 1.00 97.12 182 ALA A C 1
ATOM 1482 O O . ALA A 1 182 ? -3.336 3.221 20.763 1.00 97.12 182 ALA A O 1
ATOM 1483 N N . VAL A 1 183 ? -4.484 2.945 22.690 1.00 94.38 183 VAL A N 1
ATOM 1484 C CA . VAL A 1 183 ? -4.965 4.315 22.879 1.00 94.38 183 VAL A CA 1
ATOM 1485 C C . VAL A 1 183 ? -4.618 4.719 24.307 1.00 94.38 183 VAL A C 1
ATOM 1487 O O . VAL A 1 183 ? -4.547 3.840 25.170 1.00 94.38 183 VAL A O 1
ATOM 1490 N N . ASP A 1 184 ? -4.393 6.010 24.524 1.00 84.62 184 ASP A N 1
ATOM 1491 C CA . ASP A 1 184 ? -4.262 6.575 25.871 1.00 84.62 184 ASP A CA 1
ATOM 1492 C C . ASP A 1 184 ? -5.574 6.471 26.669 1.00 84.62 184 ASP A C 1
ATOM 1494 O O . ASP A 1 184 ? -6.665 6.555 26.046 1.00 84.62 184 ASP A O 1
#

Foldseek 3Di:
DDPPDQDDDDPVNLCCCLPPPDDPLLLVLLVLLAQLQKEFLLLSLLQRFDPDPDSVVSSVVSVVSVVVCVVVVQKDWDPDFDDDPPDPDRTIMIGGAQSNLCSNCVPDVVSPDNGDDDDDDDSVVNVVSHVVSVVVSVLSVCCVVVQWAPKDKGAPPVPKDWDQDPVRDIDIDRDRMDIDIHGD

Radius of gyration: 17.83 Å; Cα contacts (8 Å, |Δi|>4): 232; chains: 1; bounding box: 42×45×50 Å